Protein AF-A0A7C4U6D1-F1 (afdb_monomer_lite)

pLDDT: mean 78.88, std 19.05, range [30.12, 97.62]

Foldseek 3Di:
DCPCPVVVVVVVVVVVVVVVVVVVVVLVVLLVVQHAPDDVLVVVLVVLCVVVVKDWPDWGWGHNRLAIEIETEIEDEPPDDPVVVVVSVVVSVVVSPVVDPRHPYYHYHYDYPDDPPPPPPPPPVVPPPDDDDDDDDDDDDDDDPDDDDPDDDCPDQWFWWADPPPGDIDTDHPPDAQQVDADPPPRHGTHTD

Sequence (193 aa):
YWVYTDALLAFLIGLYIIKEAFPLGKEAIDSLLDVSAGPEIEEKIKSIAKKDNIEINSLKTQKKGSVITANLEIKLPSNLSVEEATKTSENLRERLMKEIENLYYISIQIKSHEVETGFYKPVSGFISRGLGLGKGFGWQRKGRFKDELPKAEGRGPDGECICPQCGYTIPHQKGVPCSTLRCPKCNINLERK

Secondary structure (DSSP, 8-state):
---HHHHHHHHHHHHHHHHHHHHHHHHHHHHHTT----HHHHHHHHHHHHHTTPEEEEEEEEEETTEEEEEEEEE--TTS-HHHHHHHHHHHHHHHHHHSTTEEEEEEEEE-S----------TTSSSSS--------------------------S--EEE-TTT--EEEPPTTS-GGGSBPTTT-PBPEE-

Structure (mmCIF, N/CA/C/O backbone):
data_AF-A0A7C4U6D1-F1
#
_entry.id   AF-A0A7C4U6D1-F1
#
loop_
_atom_site.group_PDB
_atom_site.id
_atom_site.type_symbol
_atom_site.label_atom_id
_atom_site.label_alt_id
_atom_site.label_comp_id
_atom_site.label_asym_id
_atom_site.label_entity_id
_atom_site.label_seq_id
_atom_site.pdbx_PDB_ins_code
_atom_site.Cartn_x
_atom_site.Cartn_y
_atom_site.Cartn_z
_atom_site.occupancy
_atom_site.B_iso_or_equiv
_atom_site.auth_seq_id
_atom_site.auth_comp_id
_atom_site.auth_asym_id
_atom_site.auth_atom_id
_atom_site.pdbx_PDB_model_num
ATOM 1 N N . TYR A 1 1 ? 32.176 6.057 -57.089 1.00 59.66 1 TYR A N 1
ATOM 2 C CA . TYR A 1 1 ? 32.327 6.497 -55.690 1.00 59.66 1 TYR A CA 1
ATOM 3 C C . TYR A 1 1 ? 30.943 6.681 -55.093 1.00 59.66 1 TYR A C 1
ATOM 5 O O . TYR A 1 1 ? 30.226 7.575 -55.520 1.00 59.66 1 TYR A O 1
ATOM 13 N N . TRP A 1 2 ? 30.531 5.805 -54.177 1.00 75.44 2 TRP A N 1
ATOM 14 C CA . TRP A 1 2 ? 29.248 5.924 -53.478 1.00 75.44 2 TRP A CA 1
ATOM 15 C C . TRP A 1 2 ? 29.403 6.911 -52.314 1.00 75.44 2 TRP A C 1
ATOM 17 O O . TRP A 1 2 ? 29.624 6.521 -51.177 1.00 75.44 2 TRP A O 1
ATOM 27 N N . VAL A 1 3 ? 29.371 8.211 -52.608 1.00 79.69 3 VAL A N 1
ATOM 28 C CA . VAL A 1 3 ? 29.593 9.261 -51.592 1.00 79.69 3 VAL A CA 1
ATOM 29 C C . VAL A 1 3 ? 28.400 9.380 -50.629 1.00 79.69 3 VAL A C 1
ATOM 31 O O . VAL A 1 3 ? 28.564 9.748 -49.474 1.00 79.69 3 VAL A O 1
ATOM 34 N N . TYR A 1 4 ? 27.196 9.013 -51.077 1.00 87.50 4 TYR A N 1
ATOM 35 C CA . TYR A 1 4 ? 25.958 9.180 -50.305 1.00 87.50 4 TYR A CA 1
ATOM 36 C C . TYR A 1 4 ? 25.588 7.987 -49.412 1.00 87.50 4 TYR A C 1
ATOM 38 O O . TYR A 1 4 ? 24.711 8.119 -48.560 1.00 87.50 4 TYR A O 1
ATOM 46 N N . THR A 1 5 ? 26.228 6.824 -49.576 1.00 91.81 5 THR A N 1
ATOM 47 C CA . THR A 1 5 ? 25.910 5.630 -48.770 1.00 91.81 5 THR A CA 1
ATOM 48 C C . THR A 1 5 ? 26.273 5.798 -47.311 1.00 91.81 5 THR A C 1
ATOM 50 O O . THR A 1 5 ? 25.527 5.335 -46.460 1.00 91.81 5 THR A O 1
ATOM 53 N N . ASP A 1 6 ? 27.377 6.483 -47.025 1.00 90.88 6 ASP A N 1
ATOM 54 C CA . ASP A 1 6 ? 27.822 6.724 -45.654 1.00 90.88 6 ASP A CA 1
ATOM 55 C C . ASP A 1 6 ? 26.829 7.623 -44.899 1.00 90.88 6 ASP A C 1
ATOM 57 O O . ASP A 1 6 ? 26.379 7.290 -43.805 1.00 90.88 6 ASP A O 1
ATOM 61 N N . ALA A 1 7 ? 26.358 8.695 -45.546 1.00 93.06 7 ALA A N 1
ATOM 62 C CA . ALA A 1 7 ? 25.338 9.582 -44.989 1.00 93.06 7 ALA A CA 1
ATOM 63 C C . ALA A 1 7 ? 23.995 8.866 -44.748 1.00 93.06 7 ALA A C 1
ATOM 65 O O . ALA A 1 7 ? 23.364 9.056 -43.707 1.00 93.06 7 ALA A O 1
ATOM 66 N N . LEU A 1 8 ? 23.561 8.020 -45.689 1.00 95.19 8 LEU A N 1
ATOM 67 C CA . LEU A 1 8 ? 22.328 7.242 -45.547 1.00 95.19 8 LEU A CA 1
ATOM 68 C C . LEU A 1 8 ? 22.441 6.205 -44.421 1.00 95.19 8 LEU A C 1
ATOM 70 O O . LEU A 1 8 ? 21.509 6.042 -43.634 1.00 95.19 8 LEU A O 1
ATOM 74 N N . LEU A 1 9 ? 23.591 5.541 -44.310 1.00 94.81 9 LEU A N 1
ATOM 75 C CA . LEU A 1 9 ? 23.860 4.567 -43.258 1.00 94.81 9 LEU A CA 1
ATOM 76 C C . LEU A 1 9 ? 23.908 5.240 -41.878 1.00 94.81 9 LEU A C 1
ATOM 78 O O . LEU A 1 9 ? 23.264 4.759 -40.948 1.00 94.81 9 LEU A O 1
ATOM 82 N N . ALA A 1 10 ? 24.574 6.391 -41.759 1.00 94.94 10 ALA A N 1
ATOM 83 C CA . ALA A 1 10 ? 24.601 7.189 -40.534 1.00 94.94 10 ALA A CA 1
ATOM 84 C C . ALA A 1 10 ? 23.195 7.636 -40.103 1.00 94.94 10 ALA A C 1
ATOM 86 O O . ALA A 1 10 ? 22.856 7.559 -38.922 1.00 94.94 10 ALA A O 1
ATOM 87 N N . PHE A 1 11 ? 22.346 8.042 -41.051 1.00 96.69 11 PHE A N 1
ATOM 88 C CA . PHE A 1 11 ? 20.960 8.413 -40.766 1.00 96.69 11 PHE A CA 1
ATOM 89 C C . PHE A 1 11 ? 20.130 7.226 -40.253 1.00 96.69 11 PHE A C 1
ATOM 91 O O . PHE A 1 11 ? 19.417 7.355 -39.257 1.00 96.69 11 PHE A O 1
ATOM 98 N N . LEU A 1 12 ? 20.256 6.053 -40.885 1.00 97.00 12 LEU A N 1
ATOM 99 C CA . LEU A 1 12 ? 19.565 4.836 -40.447 1.00 97.00 12 LEU A CA 1
ATOM 100 C C . LEU A 1 12 ? 20.030 4.374 -39.062 1.00 97.00 12 LEU A C 1
ATOM 102 O O . LEU A 1 12 ? 19.197 4.021 -38.227 1.00 97.00 12 LEU A O 1
ATOM 106 N N . ILE A 1 13 ? 21.337 4.423 -38.793 1.00 97.06 13 ILE A N 1
ATOM 107 C CA . ILE A 1 13 ? 21.896 4.116 -37.471 1.00 97.06 13 ILE A CA 1
ATOM 108 C C . ILE A 1 13 ? 21.385 5.119 -36.434 1.00 97.06 13 ILE A C 1
ATOM 110 O O . ILE A 1 13 ? 20.975 4.713 -35.350 1.00 97.06 13 ILE A O 1
ATOM 114 N N . GLY A 1 14 ? 21.340 6.412 -36.765 1.00 97.38 14 GLY A N 1
ATOM 115 C CA . GLY A 1 14 ? 20.785 7.442 -35.889 1.00 97.38 14 GLY A CA 1
ATOM 116 C C . GLY A 1 14 ? 19.326 7.167 -35.518 1.00 97.38 14 GLY A C 1
ATOM 117 O O . GLY A 1 14 ? 18.980 7.180 -34.338 1.00 97.38 14 GLY A O 1
ATOM 118 N N . LEU A 1 15 ? 18.482 6.835 -36.501 1.00 97.62 15 LEU A N 1
ATOM 119 C CA . LEU A 1 15 ? 17.088 6.448 -36.253 1.00 97.62 15 LEU A CA 1
ATOM 120 C C . LEU A 1 15 ? 16.975 5.180 -35.401 1.00 97.62 15 LEU A C 1
ATOM 122 O O . LEU A 1 15 ? 16.110 5.109 -34.529 1.00 97.62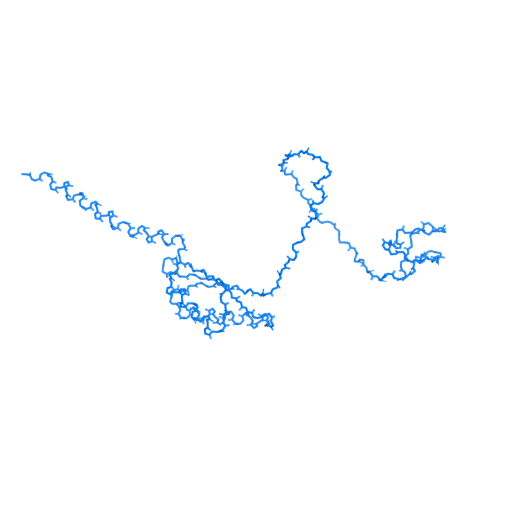 15 LEU A O 1
ATOM 126 N N . TYR A 1 16 ? 17.848 4.198 -35.623 1.00 97.06 16 TYR A N 1
ATOM 127 C CA . TYR A 1 16 ? 17.883 2.974 -34.828 1.00 97.06 16 TYR A CA 1
ATOM 128 C C . TYR A 1 16 ? 18.260 3.255 -33.367 1.00 97.06 16 TYR A C 1
ATOM 130 O O . TYR A 1 16 ? 17.565 2.807 -32.460 1.00 97.06 16 TYR A O 1
ATOM 138 N N . ILE A 1 17 ? 19.294 4.067 -33.126 1.00 97.25 17 ILE A N 1
ATOM 139 C CA . ILE A 1 17 ? 19.710 4.461 -31.773 1.00 97.25 17 ILE A CA 1
ATOM 140 C C . ILE A 1 17 ? 18.595 5.235 -31.068 1.00 97.25 17 ILE A C 1
ATOM 142 O O . ILE A 1 17 ? 18.305 4.953 -29.911 1.00 97.25 17 ILE A O 1
ATOM 146 N N . ILE A 1 18 ? 17.933 6.177 -31.749 1.00 96.75 18 ILE A N 1
ATOM 147 C CA . ILE A 1 18 ? 16.802 6.924 -31.171 1.00 96.75 18 ILE A CA 1
ATOM 148 C C . ILE A 1 18 ? 15.658 5.973 -30.807 1.00 96.75 18 ILE A C 1
ATOM 150 O O . ILE A 1 18 ? 15.061 6.102 -29.736 1.00 96.75 18 ILE A O 1
ATOM 154 N N . LYS A 1 19 ? 15.367 4.999 -31.677 1.00 96.50 19 LYS A N 1
ATOM 155 C CA . LYS A 1 19 ? 14.333 3.994 -31.434 1.00 96.50 19 LYS A CA 1
ATOM 156 C C . LYS A 1 19 ? 14.644 3.140 -30.204 1.00 96.50 19 LYS A C 1
ATOM 158 O O . LYS A 1 19 ? 13.727 2.902 -29.431 1.00 96.50 19 LYS A O 1
ATOM 163 N N . GLU A 1 20 ? 15.893 2.719 -30.012 1.00 96.25 20 GLU A N 1
ATOM 164 C CA . GLU A 1 20 ? 16.324 1.939 -28.839 1.00 96.25 20 GLU A CA 1
ATOM 165 C C . GLU A 1 20 ? 16.444 2.792 -27.566 1.00 96.25 20 GLU A C 1
ATOM 167 O O . GLU A 1 20 ? 16.161 2.331 -26.461 1.00 96.25 20 GLU A O 1
ATOM 172 N N . ALA A 1 21 ? 16.794 4.071 -27.699 1.00 96.50 21 ALA A N 1
ATOM 173 C CA . ALA A 1 21 ? 16.866 4.995 -26.571 1.00 96.50 21 ALA A CA 1
ATOM 174 C C . ALA A 1 21 ? 15.484 5.286 -25.962 1.00 96.50 21 ALA A C 1
ATOM 176 O O . ALA A 1 21 ? 15.376 5.509 -24.758 1.00 96.50 21 ALA A O 1
ATOM 177 N N . PHE A 1 22 ? 14.421 5.275 -26.770 1.00 95.25 22 PHE A N 1
ATOM 178 C CA . PHE A 1 22 ? 13.064 5.576 -26.311 1.00 95.25 22 PHE A CA 1
ATOM 179 C C . PHE A 1 22 ? 12.509 4.594 -25.250 1.00 95.25 22 PHE A C 1
ATOM 181 O O . PHE A 1 22 ? 12.058 5.069 -24.206 1.00 95.25 22 PHE A O 1
ATOM 188 N N . PRO A 1 23 ? 12.534 3.255 -25.435 1.00 92.31 23 PRO A N 1
ATOM 189 C CA . PRO A 1 23 ? 12.078 2.304 -24.420 1.00 92.31 23 PRO A CA 1
ATOM 190 C C . PRO A 1 23 ? 12.947 2.335 -23.159 1.00 92.31 23 PRO A C 1
ATOM 192 O O . PRO A 1 23 ? 12.395 2.341 -22.0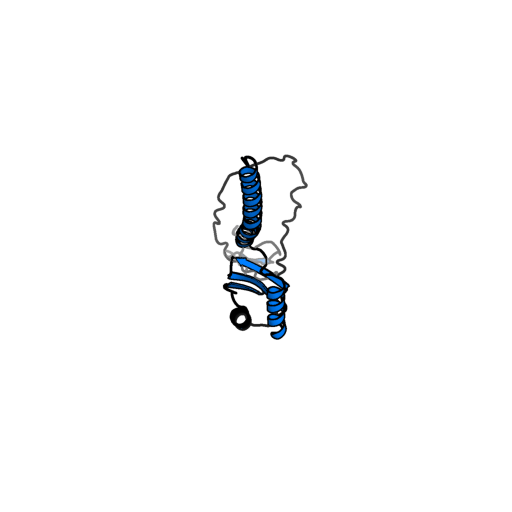61 1.00 92.31 23 PRO A O 1
ATOM 195 N N . LEU A 1 24 ? 14.273 2.448 -23.302 1.00 90.06 24 LEU A N 1
ATOM 196 C CA . LEU A 1 24 ? 15.190 2.583 -22.165 1.00 90.06 24 LEU A CA 1
ATOM 197 C C . LEU A 1 24 ? 14.895 3.850 -21.349 1.00 90.06 24 LEU A C 1
ATOM 199 O O . LEU A 1 24 ? 14.830 3.814 -20.121 1.00 90.06 24 LEU A O 1
ATOM 203 N N . GLY A 1 25 ? 14.667 4.973 -22.035 1.00 90.75 25 GLY A N 1
ATOM 204 C CA . GLY A 1 25 ? 14.293 6.232 -21.400 1.00 90.75 25 GLY A CA 1
ATOM 205 C C . GLY A 1 25 ? 12.954 6.133 -20.673 1.00 90.75 25 GLY A C 1
ATOM 206 O O . GLY A 1 25 ? 12.836 6.597 -19.540 1.00 90.75 25 GLY A O 1
ATOM 207 N N . LYS A 1 26 ? 11.961 5.480 -21.288 1.00 86.19 26 LYS A N 1
ATOM 208 C CA . LYS A 1 26 ? 10.661 5.243 -20.656 1.00 86.19 26 LYS A CA 1
ATOM 209 C C . LYS A 1 26 ? 10.801 4.407 -19.382 1.00 86.19 26 LYS A C 1
ATOM 211 O O . LYS A 1 26 ? 10.250 4.792 -18.362 1.00 86.19 26 LYS A O 1
ATOM 216 N N . GLU A 1 27 ? 11.568 3.322 -19.408 1.00 83.50 27 GLU A N 1
ATOM 217 C CA . GLU A 1 27 ? 11.763 2.451 -18.241 1.00 83.50 27 GLU A CA 1
ATOM 218 C C . GLU A 1 27 ? 12.464 3.170 -17.072 1.00 83.50 27 GLU A C 1
ATOM 220 O O . GLU A 1 27 ? 12.089 3.003 -15.905 1.00 83.50 27 GLU A O 1
ATOM 225 N N . ALA A 1 28 ? 13.440 4.030 -17.382 1.00 84.75 28 ALA A N 1
ATOM 226 C CA . ALA A 1 28 ? 14.105 4.870 -16.391 1.00 84.75 28 ALA A CA 1
ATOM 227 C C . ALA A 1 28 ? 13.145 5.899 -15.768 1.00 84.75 28 ALA A C 1
ATOM 229 O O . ALA A 1 28 ? 13.141 6.082 -14.551 1.00 84.75 28 ALA A O 1
ATOM 230 N N . ILE A 1 29 ? 12.307 6.546 -16.584 1.00 85.44 29 ILE A N 1
ATOM 231 C CA . ILE A 1 29 ? 11.291 7.499 -16.117 1.00 85.44 29 ILE A CA 1
ATOM 232 C C . ILE A 1 29 ? 10.229 6.787 -15.274 1.00 85.44 29 ILE A C 1
ATOM 234 O O . ILE A 1 29 ? 9.903 7.257 -14.187 1.00 85.44 29 ILE A O 1
ATOM 238 N N . ASP A 1 30 ? 9.734 5.639 -15.733 1.00 79.81 30 ASP A N 1
ATOM 239 C CA . ASP A 1 30 ? 8.728 4.838 -15.033 1.00 79.81 30 ASP A CA 1
ATOM 240 C C . ASP A 1 30 ? 9.231 4.427 -13.638 1.00 79.81 30 ASP A C 1
ATOM 242 O O . ASP A 1 30 ? 8.499 4.527 -12.654 1.00 79.81 30 ASP A O 1
ATOM 246 N N . SER A 1 31 ? 10.511 4.061 -13.521 1.00 75.25 31 SER A N 1
ATOM 247 C CA . SER A 1 31 ? 11.136 3.727 -12.233 1.00 75.25 31 SER A CA 1
ATOM 248 C C . SER A 1 31 ? 11.276 4.922 -11.281 1.00 75.25 31 SER A C 1
ATOM 250 O O . SER A 1 31 ? 11.321 4.726 -10.067 1.00 75.25 31 SER A O 1
ATOM 252 N N . LEU A 1 32 ? 11.371 6.145 -11.812 1.00 81.44 32 LEU A N 1
ATOM 253 C CA . LEU A 1 32 ? 11.484 7.379 -11.027 1.00 81.44 32 LEU A CA 1
ATOM 254 C C . LEU A 1 32 ? 10.121 7.969 -10.644 1.00 81.44 32 LEU A C 1
ATOM 256 O O . LEU A 1 32 ? 10.014 8.621 -9.609 1.00 81.44 32 LEU A O 1
ATOM 260 N N . LEU A 1 33 ? 9.095 7.776 -11.475 1.00 80.56 33 LEU A N 1
ATOM 261 C CA . LEU A 1 33 ? 7.773 8.389 -11.309 1.00 80.56 33 LEU A CA 1
ATOM 262 C C . LEU A 1 33 ? 6.821 7.601 -10.398 1.00 80.56 33 LEU A C 1
ATOM 264 O O . LEU A 1 33 ? 5.637 7.932 -10.346 1.00 80.56 33 LEU A O 1
ATOM 268 N N . ASP A 1 34 ? 7.311 6.597 -9.666 1.00 80.06 34 ASP A N 1
ATOM 269 C CA . ASP A 1 34 ? 6.498 5.769 -8.766 1.00 80.06 34 ASP A CA 1
ATOM 270 C C . ASP A 1 34 ? 5.225 5.232 -9.454 1.00 80.06 34 ASP A C 1
ATOM 272 O O . ASP A 1 34 ? 4.123 5.283 -8.897 1.00 80.06 34 ASP A O 1
ATOM 276 N N . VAL A 1 35 ? 5.359 4.745 -10.693 1.00 83.69 35 VAL A N 1
ATOM 277 C CA . VAL A 1 35 ? 4.222 4.245 -11.483 1.00 83.69 35 VAL A CA 1
ATOM 278 C C . VAL A 1 35 ? 3.544 3.057 -10.7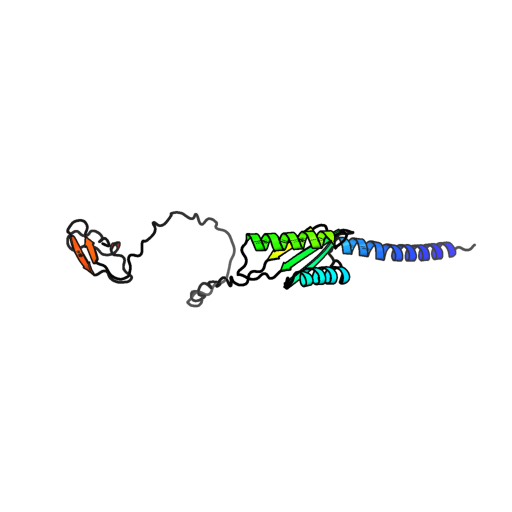92 1.00 83.69 35 VAL A C 1
ATOM 280 O O . VAL A 1 35 ? 4.189 2.306 -10.062 1.00 83.69 35 VAL A O 1
ATOM 283 N N . SER A 1 36 ? 2.239 2.862 -11.016 1.00 87.00 36 SER A N 1
ATOM 284 C CA . SER A 1 36 ? 1.515 1.706 -10.456 1.00 87.00 36 SER A CA 1
ATOM 285 C C . SER A 1 36 ? 2.174 0.388 -10.881 1.00 87.00 36 SER A C 1
ATOM 287 O O . SER A 1 36 ? 2.703 0.259 -11.987 1.00 87.00 36 SER A O 1
ATOM 289 N N . ALA A 1 37 ? 2.118 -0.609 -9.996 1.00 84.75 37 ALA A N 1
ATOM 290 C CA . ALA A 1 37 ? 2.662 -1.940 -10.242 1.00 84.75 37 ALA A CA 1
ATOM 291 C C . ALA A 1 37 ? 1.904 -2.716 -11.336 1.00 84.75 37 ALA A C 1
ATOM 293 O O . ALA A 1 37 ? 2.381 -3.755 -11.786 1.00 84.75 37 ALA A O 1
ATOM 294 N N . GLY A 1 38 ? 0.763 -2.195 -11.796 1.00 88.12 38 GLY A N 1
ATOM 295 C CA . GLY A 1 38 ? -0.050 -2.771 -12.861 1.00 88.12 38 GLY A CA 1
ATOM 296 C C . GLY A 1 38 ? -1.300 -3.490 -12.341 1.00 88.12 38 GLY A C 1
ATOM 297 O O . GLY A 1 38 ? -1.373 -3.863 -11.165 1.00 88.12 38 GLY A O 1
ATOM 298 N N . PRO A 1 39 ? -2.300 -3.702 -13.216 1.00 88.19 39 PRO A N 1
ATOM 299 C CA . PRO A 1 39 ? -3.606 -4.228 -12.821 1.00 88.19 39 PRO A CA 1
ATOM 300 C C . PRO A 1 39 ? -3.532 -5.664 -12.289 1.00 88.19 39 PRO A C 1
ATOM 302 O O . PRO A 1 39 ? -4.241 -5.993 -11.345 1.00 88.19 39 PRO A O 1
ATOM 305 N N . GLU A 1 40 ? -2.639 -6.498 -12.825 1.00 90.00 40 GLU A N 1
ATOM 306 C CA . GLU A 1 40 ? -2.491 -7.902 -12.416 1.00 90.00 40 GLU A CA 1
ATOM 307 C C . GLU A 1 40 ? -2.126 -8.039 -10.930 1.00 90.00 40 GLU A C 1
ATOM 309 O O . GLU A 1 40 ? -2.729 -8.824 -10.195 1.00 90.00 40 GLU A O 1
ATOM 314 N N . ILE A 1 41 ? -1.167 -7.236 -10.459 1.00 90.94 41 ILE A N 1
ATOM 315 C CA . ILE A 1 41 ? -0.722 -7.248 -9.060 1.00 90.94 41 ILE A CA 1
ATOM 316 C C . ILE A 1 41 ? -1.801 -6.656 -8.154 1.00 90.94 41 ILE A C 1
ATOM 318 O O . ILE A 1 41 ? -2.084 -7.207 -7.089 1.00 90.94 41 ILE A O 1
ATOM 322 N N . GLU A 1 42 ? -2.444 -5.566 -8.575 1.00 92.06 42 GLU A N 1
ATOM 323 C CA . GLU A 1 42 ? -3.522 -4.948 -7.804 1.00 92.06 42 GLU A CA 1
ATOM 324 C C . GLU A 1 42 ? -4.732 -5.878 -7.640 1.00 92.06 42 GLU A C 1
ATOM 326 O O . GLU A 1 42 ? -5.303 -5.967 -6.549 1.00 92.06 42 GLU A O 1
ATOM 331 N N . GLU A 1 43 ? -5.113 -6.608 -8.688 1.00 92.75 43 GLU A N 1
ATOM 332 C CA . GLU A 1 43 ? -6.165 -7.622 -8.615 1.00 92.75 43 GLU A CA 1
ATOM 333 C C . GLU A 1 43 ? -5.762 -8.805 -7.737 1.00 92.75 43 GLU A C 1
ATOM 335 O O . GLU A 1 43 ? -6.572 -9.267 -6.928 1.00 92.75 43 GLU A O 1
ATOM 340 N N . LYS A 1 44 ? -4.500 -9.244 -7.809 1.00 93.56 44 LYS A N 1
ATOM 341 C CA . LYS A 1 44 ? -3.979 -10.298 -6.933 1.00 93.56 44 LYS A CA 1
ATOM 342 C C . LYS A 1 44 ? -4.074 -9.890 -5.461 1.00 93.56 44 LYS A C 1
ATOM 344 O O . LYS A 1 44 ? -4.639 -10.645 -4.670 1.00 93.56 44 LYS A O 1
ATOM 349 N N . ILE A 1 45 ? -3.648 -8.675 -5.105 1.00 93.19 45 ILE A N 1
ATOM 350 C CA . ILE A 1 45 ? -3.779 -8.123 -3.742 1.00 93.19 45 ILE A CA 1
ATOM 351 C C . ILE A 1 45 ? -5.247 -8.113 -3.295 1.00 93.19 45 ILE A C 1
ATOM 353 O O . ILE A 1 45 ? -5.570 -8.596 -2.207 1.00 93.19 45 ILE A O 1
ATOM 357 N N . LYS A 1 46 ? -6.155 -7.616 -4.147 1.00 93.19 46 LYS A N 1
ATOM 358 C CA . LYS A 1 46 ? -7.599 -7.595 -3.856 1.00 93.19 46 LYS A CA 1
ATOM 359 C C . LYS A 1 46 ? -8.161 -9.001 -3.645 1.00 93.19 46 LYS A C 1
ATOM 361 O O . LYS A 1 46 ? -9.004 -9.193 -2.772 1.00 93.19 46 LYS A O 1
ATOM 366 N N . SER A 1 47 ? -7.708 -9.983 -4.421 1.00 92.88 47 SER A N 1
ATOM 367 C CA . SER A 1 47 ? -8.155 -11.373 -4.297 1.00 92.88 47 SER A CA 1
ATOM 368 C C . SER A 1 47 ? -7.718 -12.011 -2.974 1.00 92.88 47 SER A C 1
ATOM 370 O O . SER A 1 47 ? -8.503 -12.732 -2.361 1.00 92.88 47 SER A O 1
ATOM 372 N N . ILE A 1 48 ? -6.506 -11.704 -2.502 1.00 92.44 48 ILE A N 1
ATOM 373 C CA . ILE A 1 48 ? -5.968 -12.211 -1.234 1.00 92.44 48 ILE A CA 1
ATOM 374 C C . ILE A 1 48 ? -6.735 -11.603 -0.060 1.00 92.44 48 ILE A C 1
ATOM 376 O O . ILE A 1 48 ? -7.210 -12.339 0.798 1.00 92.44 48 ILE A O 1
ATOM 380 N N . ALA A 1 49 ? -6.954 -10.285 -0.068 1.00 91.50 49 ALA A N 1
ATOM 381 C CA . ALA A 1 49 ? -7.715 -9.620 0.989 1.00 91.50 49 ALA A CA 1
ATOM 382 C C . ALA A 1 49 ? -9.176 -10.096 1.066 1.00 91.50 49 ALA A C 1
ATOM 384 O O . ALA A 1 49 ? -9.704 -10.301 2.158 1.00 91.50 49 ALA A O 1
ATOM 385 N N . LYS A 1 50 ? -9.818 -10.354 -0.085 1.00 91.56 50 LYS A N 1
ATOM 386 C CA . LYS A 1 50 ? -11.179 -10.913 -0.126 1.00 91.56 50 LYS A CA 1
ATOM 387 C C . LYS A 1 50 ? -11.276 -12.299 0.511 1.00 91.56 50 LYS A C 1
ATOM 389 O O . LYS A 1 50 ? -12.280 -12.576 1.157 1.00 91.56 50 LYS A O 1
ATOM 394 N N . LYS A 1 51 ? -10.258 -13.157 0.357 1.00 90.44 51 LYS A N 1
ATOM 395 C CA . LYS A 1 51 ? -10.229 -14.481 1.011 1.00 90.44 51 LYS A CA 1
ATOM 396 C C . LYS A 1 51 ? -10.237 -14.372 2.538 1.00 90.44 51 LYS A C 1
ATOM 398 O O . LYS A 1 51 ? -10.761 -15.263 3.197 1.00 90.44 51 LYS A O 1
ATOM 403 N N . ASP A 1 52 ? -9.726 -13.265 3.070 1.00 86.19 52 ASP A N 1
ATOM 404 C CA . ASP A 1 52 ? -9.617 -13.021 4.512 1.00 86.19 52 ASP A CA 1
ATOM 405 C C . ASP A 1 52 ? -10.815 -12.253 5.071 1.00 86.19 52 ASP A C 1
ATOM 407 O O . ASP A 1 52 ? -10.821 -11.880 6.240 1.00 86.19 52 ASP A O 1
ATOM 411 N N . ASN A 1 53 ? -11.846 -12.034 4.245 1.00 86.06 53 ASN A N 1
ATOM 412 C CA . ASN A 1 53 ? -13.006 -11.200 4.558 1.00 86.06 53 ASN A CA 1
ATOM 413 C C . ASN A 1 53 ? -12.623 -9.759 4.948 1.00 86.06 53 ASN A C 1
ATOM 415 O O . ASN A 1 53 ? -13.325 -9.116 5.726 1.00 86.06 53 ASN A O 1
ATOM 419 N N . ILE A 1 54 ? -11.517 -9.242 4.401 1.00 88.81 54 ILE A N 1
ATOM 420 C CA . ILE A 1 54 ? -11.047 -7.877 4.648 1.00 88.81 54 ILE A CA 1
ATOM 421 C C . ILE A 1 54 ? -11.461 -6.987 3.476 1.00 88.81 54 ILE A C 1
ATOM 423 O O . ILE A 1 54 ? -11.093 -7.223 2.322 1.00 88.81 54 ILE A O 1
ATOM 427 N N . GLU A 1 55 ? -12.214 -5.931 3.774 1.00 88.81 55 GLU A N 1
ATOM 428 C CA . GLU A 1 55 ? -12.611 -4.931 2.787 1.00 88.81 55 GLU A CA 1
ATOM 429 C C . GLU A 1 55 ? -11.503 -3.875 2.633 1.00 88.81 55 GLU A C 1
ATOM 431 O O . GLU A 1 55 ? -11.093 -3.231 3.604 1.00 88.81 55 GLU A O 1
ATOM 436 N N . ILE A 1 56 ? -11.002 -3.698 1.406 1.00 90.62 56 ILE A N 1
ATOM 437 C CA . ILE A 1 56 ? -10.016 -2.662 1.069 1.00 90.62 56 ILE A CA 1
ATOM 438 C C . ILE A 1 56 ? -10.759 -1.404 0.614 1.00 90.62 56 ILE A C 1
ATOM 440 O O . ILE A 1 56 ? -11.470 -1.435 -0.389 1.00 90.62 56 ILE A O 1
ATOM 444 N N . ASN A 1 57 ? -10.529 -0.285 1.298 1.00 90.12 57 ASN A N 1
ATOM 445 C CA . ASN A 1 57 ? -11.070 1.021 0.920 1.00 90.12 57 ASN A CA 1
ATOM 446 C C . ASN A 1 57 ? -10.204 1.727 -0.138 1.00 90.12 57 ASN A C 1
ATOM 448 O O . ASN A 1 57 ? -10.713 2.346 -1.068 1.00 90.12 57 ASN A O 1
ATOM 452 N N . SER A 1 58 ? -8.880 1.638 -0.001 1.00 91.25 58 SER A N 1
ATOM 453 C CA . SER A 1 58 ? -7.920 2.235 -0.932 1.00 91.25 58 SER A CA 1
ATOM 454 C C . SER A 1 58 ? -6.714 1.320 -1.088 1.00 91.25 58 SER A C 1
ATOM 456 O O . SER A 1 58 ? -6.153 0.856 -0.098 1.00 91.25 58 SER A O 1
ATOM 458 N N . LEU A 1 59 ? -6.288 1.105 -2.331 1.00 94.06 59 LEU A N 1
ATOM 459 C CA . LEU A 1 59 ? -5.051 0.415 -2.682 1.00 94.06 59 LEU A CA 1
ATOM 460 C C . LEU A 1 59 ? -4.249 1.330 -3.599 1.00 94.06 59 LEU A C 1
ATOM 462 O O . LEU A 1 59 ? -4.753 1.767 -4.631 1.00 94.06 59 LEU A O 1
ATOM 466 N N . LYS A 1 60 ? -3.006 1.612 -3.219 1.00 92.94 60 LYS A N 1
ATOM 467 C CA . LYS A 1 60 ? -2.044 2.323 -4.060 1.00 92.94 60 LYS A CA 1
ATOM 468 C C . LYS A 1 60 ? -0.775 1.499 -4.134 1.00 92.94 60 LYS A C 1
ATOM 470 O O . LYS A 1 60 ? -0.188 1.195 -3.098 1.00 92.94 60 LYS A O 1
ATOM 475 N N . THR A 1 61 ? -0.360 1.150 -5.340 1.00 92.94 61 THR A N 1
ATOM 476 C CA . THR A 1 61 ? 0.895 0.441 -5.582 1.00 92.94 61 THR A CA 1
ATOM 477 C C . THR A 1 61 ? 1.891 1.372 -6.255 1.00 92.94 61 THR A C 1
ATOM 479 O O . THR A 1 61 ? 1.496 2.303 -6.955 1.00 92.94 61 THR A O 1
ATOM 482 N N . GLN A 1 62 ? 3.177 1.142 -6.014 1.00 90.94 62 GLN A N 1
ATOM 483 C CA . GLN A 1 62 ? 4.261 1.839 -6.694 1.00 90.94 62 GLN A CA 1
ATOM 484 C C . GLN A 1 62 ? 5.324 0.823 -7.094 1.00 90.94 62 GLN A C 1
ATOM 486 O O . GLN A 1 62 ? 5.685 -0.057 -6.310 1.00 90.94 62 GLN A O 1
ATOM 491 N N . LYS A 1 63 ? 5.834 0.956 -8.312 1.00 87.62 63 LYS A N 1
ATOM 492 C CA . LYS A 1 63 ? 6.923 0.158 -8.857 1.00 87.62 63 LYS A CA 1
ATOM 493 C C . LYS A 1 63 ? 8.183 1.012 -8.922 1.00 87.62 63 LYS A C 1
ATOM 495 O O . LYS A 1 63 ? 8.196 2.068 -9.543 1.00 87.62 63 LYS A O 1
ATOM 500 N N . LYS A 1 64 ? 9.246 0.525 -8.288 1.00 85.56 64 LYS A N 1
ATOM 501 C CA . LYS A 1 64 ? 10.585 1.120 -8.271 1.00 85.56 64 LYS A CA 1
ATOM 502 C C . LYS A 1 64 ? 11.558 0.105 -8.857 1.00 85.56 64 LYS A C 1
ATOM 504 O O . LYS A 1 64 ? 12.069 -0.762 -8.147 1.00 85.56 64 LYS A O 1
ATOM 509 N N . GLY A 1 65 ? 11.764 0.167 -10.172 1.00 81.06 65 GLY A N 1
ATOM 510 C CA . GLY A 1 65 ? 12.515 -0.855 -10.902 1.00 81.06 65 GLY A CA 1
ATOM 511 C C . GLY A 1 65 ? 11.824 -2.219 -10.816 1.00 81.06 65 GLY A C 1
ATOM 512 O O . GLY A 1 65 ? 10.674 -2.363 -11.228 1.00 81.06 65 GLY A O 1
ATOM 513 N N . SER A 1 66 ? 12.505 -3.225 -10.264 1.00 81.19 66 SER A N 1
ATOM 514 C CA . SER A 1 66 ? 11.930 -4.558 -10.035 1.00 81.19 66 SER A CA 1
ATOM 515 C C . SER A 1 66 ? 11.113 -4.662 -8.748 1.00 81.19 66 SER A C 1
ATOM 517 O O . SER A 1 66 ? 10.367 -5.621 -8.593 1.00 81.19 66 SER A O 1
ATOM 519 N N . VAL A 1 67 ? 11.234 -3.695 -7.837 1.00 88.19 67 VAL A N 1
ATOM 520 C CA . VAL A 1 67 ? 10.630 -3.746 -6.505 1.00 88.19 67 VAL A CA 1
ATOM 521 C C . VAL A 1 67 ? 9.260 -3.077 -6.495 1.00 88.19 67 VAL A C 1
ATOM 523 O O . VAL A 1 67 ? 9.071 -2.007 -7.072 1.00 88.19 67 VAL A O 1
ATOM 526 N N . ILE A 1 68 ? 8.313 -3.681 -5.782 1.00 90.88 68 ILE A N 1
ATOM 527 C CA . ILE A 1 68 ? 6.959 -3.165 -5.598 1.00 90.88 68 ILE A CA 1
ATOM 528 C C . ILE A 1 68 ? 6.759 -2.751 -4.141 1.00 90.88 68 ILE A C 1
ATOM 530 O O . ILE A 1 68 ? 7.149 -3.462 -3.208 1.00 90.88 68 ILE A O 1
ATOM 534 N N . THR A 1 69 ? 6.106 -1.611 -3.945 1.00 92.12 69 THR A N 1
ATOM 535 C CA . THR A 1 69 ? 5.570 -1.183 -2.655 1.00 92.12 69 THR A CA 1
ATOM 536 C C . THR A 1 69 ? 4.059 -0.996 -2.743 1.00 92.12 69 THR A C 1
ATOM 538 O O . THR A 1 69 ? 3.513 -0.670 -3.801 1.00 92.12 69 THR A O 1
ATOM 541 N N . ALA A 1 70 ? 3.361 -1.221 -1.632 1.00 94.31 70 ALA A N 1
ATOM 542 C CA . ALA A 1 70 ? 1.911 -1.079 -1.576 1.00 94.31 70 ALA A CA 1
ATOM 543 C C . ALA A 1 70 ? 1.456 -0.365 -0.300 1.00 94.31 70 ALA A C 1
ATOM 545 O O . ALA A 1 70 ? 1.896 -0.682 0.801 1.00 94.31 70 ALA A O 1
ATOM 546 N N . ASN A 1 71 ? 0.526 0.571 -0.455 1.00 94.44 71 ASN A N 1
ATOM 547 C CA . ASN A 1 71 ? -0.181 1.234 0.633 1.00 94.44 71 ASN A CA 1
ATOM 548 C C . ASN A 1 71 ? -1.656 0.832 0.566 1.00 94.44 71 ASN A C 1
ATOM 550 O O . ASN A 1 71 ? -2.316 1.046 -0.456 1.00 94.44 71 ASN A O 1
ATOM 554 N N . LEU A 1 72 ? -2.160 0.245 1.647 1.00 93.69 72 LEU A N 1
ATOM 555 C CA . LEU A 1 72 ? -3.520 -0.261 1.753 1.00 93.69 72 LEU A CA 1
ATOM 556 C C . LEU A 1 72 ? -4.237 0.417 2.907 1.00 93.69 72 LEU A C 1
ATOM 558 O O . LEU A 1 72 ? -3.703 0.517 4.007 1.00 93.69 72 LEU A O 1
ATOM 562 N N . GLU A 1 73 ? -5.480 0.806 2.670 1.00 93.31 73 GLU A N 1
ATOM 563 C CA . GLU A 1 73 ? -6.431 1.119 3.727 1.00 93.31 73 GLU A CA 1
ATOM 564 C C . GLU A 1 73 ? -7.437 -0.024 3.829 1.00 93.31 73 GLU A C 1
ATOM 566 O O . GLU A 1 73 ? -8.158 -0.298 2.864 1.00 93.31 73 GLU A O 1
ATOM 571 N N . ILE A 1 74 ? -7.499 -0.669 4.990 1.00 92.38 74 ILE A N 1
ATOM 572 C CA . ILE A 1 74 ? -8.436 -1.757 5.272 1.00 92.38 74 ILE A CA 1
ATOM 573 C C . ILE A 1 74 ? -9.486 -1.315 6.282 1.00 92.38 74 ILE A C 1
ATOM 575 O O . ILE A 1 74 ? -9.222 -0.507 7.177 1.00 92.38 74 ILE A O 1
ATOM 579 N N . LYS A 1 75 ? -10.684 -1.869 6.140 1.00 88.94 75 LYS A N 1
ATOM 580 C CA . LYS A 1 75 ? -11.783 -1.675 7.073 1.00 88.94 75 LYS A CA 1
ATOM 581 C C . LYS A 1 75 ? -11.897 -2.900 7.968 1.00 88.94 75 LYS A C 1
ATOM 583 O O . LYS A 1 75 ? -12.058 -4.019 7.487 1.00 88.94 75 LYS A O 1
ATOM 588 N N . LEU A 1 76 ? -11.799 -2.665 9.269 1.00 87.12 76 LEU A N 1
ATOM 589 C CA . LEU A 1 76 ? -11.989 -3.674 10.304 1.00 87.12 76 LEU A CA 1
ATOM 590 C C . LEU A 1 76 ? -13.188 -3.275 11.175 1.00 87.12 76 LEU A C 1
ATOM 592 O O . LEU A 1 76 ? -13.493 -2.082 11.287 1.00 87.12 76 LEU A O 1
ATOM 596 N N . PRO A 1 77 ? -13.900 -4.245 11.766 1.00 83.81 77 PRO A N 1
ATOM 597 C CA . PRO A 1 77 ? -15.031 -3.945 12.628 1.00 83.81 77 PRO A CA 1
ATOM 598 C C . PRO A 1 77 ? -14.555 -3.276 13.930 1.00 83.81 77 PRO A C 1
ATOM 600 O O . PRO A 1 77 ? -13.482 -3.574 14.450 1.00 83.81 77 PRO A O 1
ATOM 603 N N . SER A 1 78 ? -15.351 -2.345 14.457 1.00 78.00 78 SER A N 1
ATOM 604 C CA . SER A 1 78 ? -15.002 -1.518 15.626 1.00 78.00 78 SER A CA 1
ATOM 605 C C . SER A 1 78 ? -15.055 -2.261 16.965 1.00 78.00 78 SER A C 1
ATOM 607 O O . SER A 1 78 ? -14.604 -1.733 17.976 1.00 78.00 78 SER A O 1
ATOM 609 N N . ASN A 1 79 ? -15.596 -3.480 16.985 1.00 81.75 79 ASN A N 1
ATOM 610 C CA . ASN A 1 79 ? -15.674 -4.334 18.171 1.00 81.75 79 ASN A CA 1
ATOM 611 C C . ASN A 1 79 ? -14.404 -5.170 18.413 1.00 81.75 79 ASN A C 1
ATOM 613 O O . ASN A 1 79 ? -14.366 -5.932 19.376 1.00 81.75 79 ASN A O 1
ATOM 617 N N . LEU A 1 80 ? -13.400 -5.063 17.539 1.00 83.88 80 LEU A N 1
ATOM 618 C CA . LEU A 1 80 ? -12.151 -5.811 17.632 1.00 83.88 80 LEU A CA 1
ATOM 619 C C . LEU A 1 80 ? -11.181 -5.128 18.606 1.00 83.88 80 LEU A C 1
ATOM 621 O O . LEU A 1 80 ? -11.079 -3.899 18.633 1.00 83.88 80 LEU A O 1
ATOM 625 N N . SER A 1 81 ? -10.427 -5.908 19.382 1.00 86.94 81 SER A N 1
ATOM 626 C CA . SER A 1 81 ? -9.363 -5.334 20.211 1.00 86.94 81 SER A CA 1
ATOM 627 C C . SER A 1 81 ? -8.211 -4.811 19.345 1.00 86.94 81 SER A C 1
ATOM 629 O O . SER A 1 81 ? -7.965 -5.295 18.237 1.00 86.94 81 SER A O 1
ATOM 631 N N . VAL A 1 82 ? -7.462 -3.828 19.858 1.00 86.31 82 VAL A N 1
ATOM 632 C CA . VAL A 1 82 ? -6.289 -3.276 19.154 1.00 86.31 82 VAL A CA 1
ATOM 633 C C . VAL A 1 82 ? -5.268 -4.377 18.844 1.00 86.31 82 VAL A C 1
ATOM 635 O O . VAL A 1 82 ? -4.682 -4.379 17.767 1.00 86.31 82 VAL A O 1
ATOM 638 N N . GLU A 1 83 ? -5.097 -5.338 19.754 1.00 86.94 83 GLU A N 1
ATOM 639 C CA . GLU A 1 83 ? -4.181 -6.472 19.592 1.00 86.94 83 GLU A CA 1
ATOM 640 C C . GLU A 1 83 ? -4.643 -7.464 18.513 1.00 86.94 83 GLU A C 1
ATOM 642 O O . GLU A 1 83 ? -3.848 -7.932 17.698 1.00 86.94 83 GLU A O 1
ATOM 647 N N . GLU A 1 84 ? -5.937 -7.770 18.442 1.00 87.69 84 GLU A N 1
ATOM 648 C CA . GLU A 1 84 ? -6.468 -8.618 17.371 1.00 87.69 84 GLU A CA 1
ATOM 649 C C . GLU A 1 84 ? -6.397 -7.914 16.010 1.00 87.69 84 GLU A C 1
ATOM 651 O O . GLU A 1 84 ? -6.162 -8.559 14.983 1.00 87.69 84 GLU A O 1
ATOM 656 N N . ALA A 1 85 ? -6.560 -6.589 15.988 1.00 88.62 85 ALA A N 1
ATOM 657 C CA . ALA A 1 85 ? -6.507 -5.796 14.769 1.00 88.62 85 ALA A CA 1
ATOM 658 C C . ALA A 1 85 ? -5.080 -5.753 14.210 1.00 88.62 85 ALA A C 1
ATOM 660 O O . ALA A 1 85 ? -4.886 -5.983 13.013 1.00 88.62 85 ALA A O 1
ATOM 661 N N . THR A 1 86 ? -4.077 -5.556 15.076 1.00 88.44 86 THR A N 1
ATOM 662 C CA . THR A 1 86 ? -2.663 -5.627 14.684 1.00 88.44 86 THR A CA 1
ATOM 663 C C . THR A 1 86 ? -2.285 -7.031 14.228 1.00 88.44 86 THR A C 1
ATOM 665 O O . THR A 1 86 ? -1.665 -7.187 13.176 1.00 88.44 86 THR A O 1
ATOM 668 N N . LYS A 1 87 ? -2.730 -8.073 14.939 1.00 91.44 87 LYS A N 1
ATOM 669 C CA . LYS A 1 87 ? -2.499 -9.467 14.537 1.00 91.44 87 LYS A CA 1
ATOM 670 C C . LYS A 1 87 ? -3.099 -9.779 13.165 1.00 91.44 87 LYS A C 1
ATOM 672 O O . LYS A 1 87 ? -2.462 -10.431 12.342 1.00 91.44 87 LYS A O 1
ATOM 677 N N . THR A 1 88 ? -4.305 -9.284 12.895 1.00 90.69 88 THR A N 1
ATOM 678 C CA . THR A 1 88 ? -4.964 -9.443 11.592 1.00 90.69 88 THR A CA 1
ATOM 679 C C . THR A 1 88 ? -4.184 -8.726 10.490 1.00 90.69 88 THR A C 1
ATOM 681 O O . THR A 1 88 ? -3.952 -9.310 9.430 1.00 90.69 88 THR A O 1
ATOM 684 N N . SER A 1 89 ? -3.713 -7.498 10.738 1.00 90.19 89 SER A N 1
ATOM 685 C CA . SER A 1 89 ? -2.904 -6.765 9.757 1.00 90.19 89 SER A CA 1
ATOM 686 C C . SER A 1 89 ? -1.543 -7.412 9.494 1.00 90.19 89 SER A C 1
ATOM 688 O O . SER A 1 89 ? -1.123 -7.464 8.340 1.00 90.19 89 SER A O 1
ATOM 690 N N . GLU A 1 90 ? -0.876 -7.951 10.518 1.00 92.31 90 GLU A N 1
ATOM 691 C CA . GLU A 1 90 ? 0.419 -8.627 10.356 1.00 92.31 90 GLU A CA 1
ATOM 692 C C . GLU A 1 90 ? 0.275 -9.945 9.588 1.00 92.31 90 GLU A C 1
ATOM 694 O O . GLU A 1 90 ? 1.035 -10.206 8.655 1.00 92.31 90 GLU A O 1
ATOM 699 N N . ASN A 1 91 ? -0.769 -10.728 9.873 1.00 93.00 91 ASN A N 1
ATOM 700 C CA . ASN A 1 91 ? -1.066 -11.938 9.103 1.00 93.00 91 ASN A CA 1
ATOM 701 C C . ASN A 1 91 ? -1.317 -11.626 7.619 1.00 93.00 91 ASN A C 1
ATOM 703 O O . ASN A 1 91 ? -0.802 -12.322 6.739 1.00 93.00 91 ASN A O 1
ATOM 707 N N . LEU A 1 92 ? -2.084 -10.568 7.329 1.00 92.88 92 LEU A N 1
ATOM 708 C CA . LEU A 1 92 ? -2.329 -10.127 5.955 1.00 92.88 92 LEU A CA 1
ATOM 709 C C . LEU A 1 92 ? -1.027 -9.670 5.281 1.00 92.88 92 LEU A C 1
ATOM 711 O O . LEU A 1 92 ? -0.758 -10.041 4.138 1.00 92.88 92 LEU A O 1
ATOM 715 N N . ARG A 1 93 ? -0.197 -8.901 5.996 1.00 93.00 93 ARG A N 1
ATOM 716 C CA . ARG A 1 93 ? 1.121 -8.449 5.534 1.00 93.00 93 ARG A CA 1
ATOM 717 C C . ARG A 1 93 ? 2.007 -9.626 5.142 1.00 93.00 93 ARG A C 1
ATOM 719 O O . ARG A 1 93 ? 2.519 -9.645 4.023 1.00 93.00 93 ARG A O 1
ATOM 726 N N . GLU A 1 94 ? 2.171 -10.607 6.025 1.00 91.94 94 GLU A N 1
ATOM 727 C CA . GLU A 1 94 ? 3.013 -11.774 5.757 1.00 91.94 94 GLU A CA 1
ATOM 728 C C . GLU A 1 94 ? 2.539 -12.563 4.538 1.00 91.94 94 GLU A C 1
ATOM 730 O O . GLU A 1 94 ? 3.351 -12.995 3.718 1.00 91.94 94 GLU A O 1
ATOM 735 N N . ARG A 1 95 ? 1.225 -12.756 4.404 1.00 92.19 95 ARG A N 1
ATOM 736 C CA . ARG A 1 95 ? 0.659 -13.485 3.267 1.00 92.19 95 ARG A CA 1
ATOM 737 C C . ARG A 1 95 ? 0.865 -12.756 1.953 1.00 92.19 95 ARG A C 1
ATOM 739 O O . ARG A 1 95 ? 1.279 -13.381 0.982 1.00 92.19 95 ARG A O 1
ATOM 746 N N . LEU A 1 96 ? 0.640 -11.445 1.929 1.00 93.25 96 LEU A N 1
ATOM 747 C CA . LEU A 1 96 ? 0.877 -10.637 0.735 1.00 93.25 96 LEU A CA 1
ATOM 748 C C . LEU A 1 96 ? 2.355 -10.665 0.325 1.00 93.25 96 LEU A C 1
ATOM 750 O O . LEU A 1 96 ? 2.642 -10.832 -0.856 1.00 93.25 96 LEU A O 1
ATOM 754 N N . MET A 1 97 ? 3.285 -10.585 1.283 1.00 91.38 97 MET A N 1
ATOM 755 C CA . MET A 1 97 ? 4.724 -10.688 1.001 1.00 91.38 97 MET A CA 1
ATOM 756 C C . MET A 1 97 ? 5.152 -12.085 0.522 1.00 91.38 97 MET A C 1
ATOM 758 O O . MET A 1 97 ? 6.102 -12.193 -0.245 1.00 91.38 97 MET A O 1
ATOM 762 N N . LYS A 1 98 ? 4.465 -13.154 0.948 1.00 91.25 98 LYS A N 1
ATOM 763 C CA . LYS A 1 98 ? 4.736 -14.533 0.496 1.00 91.25 98 LYS A CA 1
ATOM 764 C C . LYS A 1 98 ? 4.168 -14.827 -0.895 1.00 91.25 98 LYS A C 1
ATOM 766 O O . LYS A 1 98 ? 4.801 -15.532 -1.670 1.00 91.25 98 LYS A O 1
ATOM 771 N N . GLU A 1 99 ? 2.969 -14.335 -1.204 1.00 89.88 99 GLU A N 1
ATOM 772 C CA . GLU A 1 99 ? 2.268 -14.657 -2.458 1.00 89.88 99 GLU A CA 1
ATOM 773 C C . GLU A 1 99 ? 2.640 -13.728 -3.629 1.00 89.88 99 GLU A C 1
ATOM 775 O O . GLU A 1 99 ? 2.397 -14.072 -4.792 1.00 89.88 99 GLU A O 1
ATOM 780 N N . ILE A 1 100 ? 3.190 -12.543 -3.355 1.00 88.94 100 ILE A N 1
ATOM 781 C CA . ILE A 1 100 ? 3.544 -11.550 -4.375 1.00 88.94 100 ILE A CA 1
ATOM 782 C C . ILE A 1 100 ? 5.061 -11.434 -4.453 1.00 88.94 100 ILE A C 1
ATOM 784 O O . ILE A 1 100 ? 5.706 -10.819 -3.605 1.00 88.94 100 ILE A O 1
ATOM 788 N N . GLU A 1 101 ? 5.620 -12.001 -5.518 1.00 83.81 101 GLU A N 1
ATOM 789 C CA . GLU A 1 101 ? 7.030 -11.835 -5.844 1.00 83.81 101 GLU A CA 1
ATOM 790 C C . GLU A 1 101 ? 7.358 -10.346 -6.021 1.00 83.81 101 GLU A C 1
ATOM 792 O O . GLU A 1 101 ? 6.593 -9.582 -6.613 1.00 83.81 101 GLU A O 1
ATOM 797 N N . ASN A 1 102 ? 8.507 -9.934 -5.491 1.00 87.56 102 ASN A N 1
ATOM 798 C CA . ASN A 1 102 ? 9.013 -8.560 -5.522 1.00 87.56 102 ASN A CA 1
ATOM 799 C C . ASN A 1 102 ? 8.239 -7.515 -4.691 1.00 87.56 102 ASN A C 1
ATOM 801 O O . ASN A 1 102 ? 8.567 -6.328 -4.770 1.00 87.56 102 ASN A O 1
ATOM 805 N N . LEU A 1 103 ? 7.269 -7.909 -3.854 1.00 89.69 103 LEU A N 1
ATOM 806 C CA . LEU A 1 103 ? 6.671 -6.999 -2.871 1.00 89.69 103 LEU A CA 1
ATOM 807 C C . LEU A 1 103 ? 7.630 -6.785 -1.688 1.00 89.69 103 LEU A C 1
ATOM 809 O O . LEU A 1 103 ? 7.723 -7.611 -0.784 1.00 89.69 103 LEU A O 1
ATOM 813 N N . TYR A 1 104 ? 8.341 -5.659 -1.681 1.00 89.81 104 TYR A N 1
ATOM 814 C CA . TYR A 1 104 ? 9.357 -5.367 -0.663 1.00 89.81 104 TYR A CA 1
ATOM 815 C C . TYR A 1 104 ? 8.778 -4.723 0.595 1.00 89.81 104 TYR A C 1
ATOM 817 O O . TYR A 1 104 ? 9.195 -5.030 1.711 1.00 89.81 104 TYR A O 1
ATOM 825 N N . TYR A 1 105 ? 7.817 -3.814 0.425 1.00 90.25 105 TYR A N 1
ATOM 826 C CA . TYR A 1 105 ? 7.231 -3.075 1.536 1.00 90.25 105 TYR A CA 1
ATOM 827 C C . TYR A 1 105 ? 5.729 -2.900 1.365 1.00 90.25 105 TYR A C 1
ATOM 829 O O . TYR A 1 105 ? 5.240 -2.538 0.295 1.00 90.25 105 TYR A O 1
ATOM 837 N N . ILE A 1 106 ? 5.011 -3.100 2.466 1.00 93.19 106 ILE A N 1
ATOM 838 C CA . ILE A 1 106 ? 3.575 -2.891 2.549 1.00 93.19 106 ILE A CA 1
ATOM 839 C C . ILE A 1 106 ? 3.235 -2.052 3.784 1.00 93.19 106 ILE A C 1
ATOM 841 O O . ILE A 1 106 ? 3.721 -2.325 4.884 1.00 93.19 106 ILE A O 1
ATOM 845 N N . SER A 1 107 ? 2.417 -1.020 3.600 1.00 92.56 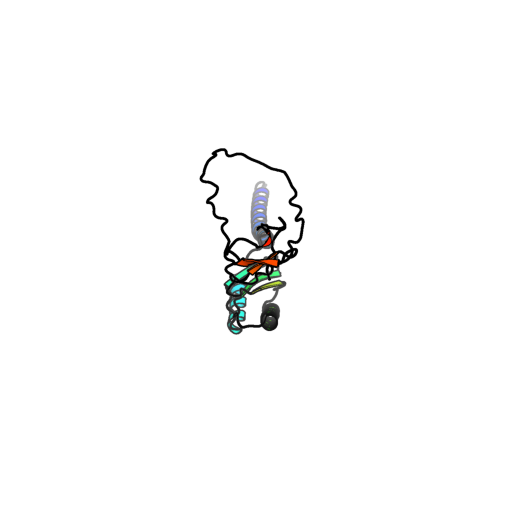107 SER A N 1
ATOM 846 C CA . SER A 1 107 ? 1.838 -0.216 4.678 1.00 92.56 107 SER A CA 1
ATOM 847 C C . SER A 1 107 ? 0.343 -0.489 4.745 1.00 92.56 107 SER A C 1
ATOM 849 O O . SER A 1 107 ? -0.349 -0.351 3.737 1.00 92.56 107 SER A O 1
ATOM 851 N N . ILE A 1 108 ? -0.152 -0.894 5.913 1.00 94.00 108 ILE A N 1
ATOM 852 C CA . ILE A 1 108 ? -1.568 -1.191 6.139 1.00 94.00 108 ILE A CA 1
ATOM 853 C C . ILE A 1 108 ? -2.101 -0.183 7.154 1.00 94.00 108 ILE A C 1
ATOM 855 O O . ILE A 1 108 ? -1.632 -0.122 8.287 1.00 94.00 108 ILE A O 1
ATOM 859 N N . GLN A 1 109 ? -3.079 0.611 6.736 1.00 91.12 109 GLN A N 1
ATOM 860 C CA . GLN A 1 109 ? -3.793 1.562 7.576 1.00 91.12 109 GLN A CA 1
ATOM 861 C C . GLN A 1 109 ? -5.185 1.018 7.878 1.00 91.12 109 GLN A C 1
ATOM 863 O O . GLN A 1 109 ? -5.957 0.714 6.970 1.00 91.12 109 GLN A O 1
ATOM 868 N N . ILE A 1 110 ? -5.515 0.898 9.161 1.00 88.88 110 ILE A N 1
ATOM 869 C CA . ILE A 1 110 ? -6.838 0.461 9.601 1.00 88.88 110 ILE A CA 1
ATOM 870 C C . ILE A 1 110 ? -7.718 1.701 9.731 1.00 88.88 110 ILE A C 1
ATOM 872 O O . ILE A 1 110 ? -7.462 2.566 10.568 1.00 88.88 110 ILE A O 1
ATOM 876 N N . LYS A 1 111 ? -8.769 1.788 8.914 1.00 84.19 111 LYS A N 1
ATOM 877 C CA . LYS A 1 111 ? -9.840 2.763 9.126 1.00 84.19 111 LYS A CA 1
ATOM 878 C C . LYS A 1 111 ? -10.857 2.155 10.085 1.00 84.19 111 LYS A C 1
ATOM 880 O O . LYS A 1 111 ? -11.656 1.311 9.685 1.00 84.19 111 LYS A O 1
ATOM 885 N N . SER A 1 112 ? -10.828 2.584 11.345 1.00 71.44 112 SER A N 1
ATOM 886 C CA . SER A 1 112 ? -11.952 2.376 12.257 1.00 71.44 112 SER A CA 1
ATOM 887 C C . SER A 1 112 ? -13.045 3.383 11.911 1.00 71.44 112 SER A C 1
ATOM 889 O O . SER A 1 112 ? -12.771 4.571 11.718 1.00 71.44 112 SER A O 1
ATOM 891 N N . HIS A 1 113 ? -14.289 2.924 11.810 1.00 56.84 113 HIS A N 1
ATOM 892 C CA . HIS A 1 113 ? -15.405 3.858 11.773 1.00 56.84 113 HIS A CA 1
ATOM 893 C C . HIS A 1 113 ? -15.479 4.597 13.113 1.00 56.84 113 HIS A C 1
ATOM 895 O O . HIS A 1 113 ? -15.323 3.979 14.161 1.00 56.84 113 HIS A O 1
ATOM 901 N N . GLU A 1 114 ? -15.701 5.909 13.015 1.00 52.84 114 GLU A N 1
ATOM 902 C CA . GLU A 1 114 ? -15.863 6.887 14.096 1.00 52.84 114 GLU A CA 1
ATOM 903 C C . GLU A 1 114 ? -14.579 7.365 14.782 1.00 52.84 114 GLU A C 1
ATOM 905 O O . GLU A 1 114 ? -14.215 6.927 15.864 1.00 52.84 114 GLU A O 1
ATOM 910 N N . VAL A 1 115 ? -13.979 8.409 14.205 1.00 47.47 115 VAL A N 1
ATOM 911 C CA . VAL A 1 115 ? -14.050 9.715 14.873 1.00 47.47 115 VAL A CA 1
ATOM 912 C C . VAL A 1 115 ? -14.322 10.760 13.789 1.00 47.47 115 VAL A C 1
ATOM 914 O O . VAL A 1 115 ? -13.398 11.275 13.160 1.00 47.47 115 VAL A O 1
ATOM 917 N N . GLU A 1 116 ? -15.594 11.090 13.547 1.00 43.12 116 GLU A N 1
ATOM 918 C CA . GLU A 1 116 ? -15.892 12.443 13.078 1.00 43.12 116 GLU A CA 1
ATOM 919 C C . GLU A 1 116 ? -15.483 13.359 14.229 1.00 43.12 116 GLU A C 1
ATOM 921 O O . GLU A 1 116 ? -16.229 13.570 15.185 1.00 43.12 116 GLU A O 1
ATOM 926 N N . THR A 1 117 ? -14.237 13.830 14.214 1.00 45.38 117 THR A N 1
ATOM 927 C CA . THR A 1 117 ? -13.840 14.895 15.120 1.00 45.38 117 THR A CA 1
ATOM 928 C C . THR A 1 117 ? -14.706 16.074 14.721 1.00 45.38 117 THR A C 1
ATOM 930 O O . THR A 1 117 ? -14.539 16.646 13.645 1.00 45.38 117 THR A O 1
ATOM 933 N N . GLY A 1 118 ? -15.706 16.384 15.547 1.00 44.44 118 GLY A N 1
ATOM 934 C CA . GLY A 1 118 ? -16.520 17.573 15.375 1.00 44.44 118 GLY A CA 1
ATOM 935 C C . GLY A 1 118 ? -15.574 18.761 15.288 1.00 44.44 118 GLY A C 1
ATOM 936 O O . GLY A 1 118 ? -15.032 19.208 16.298 1.00 44.44 118 GLY A O 1
ATOM 937 N N . PHE A 1 119 ? -15.308 19.230 14.069 1.00 45.38 119 PHE A N 1
ATOM 938 C CA . PHE A 1 119 ? -14.509 20.417 13.844 1.00 45.38 119 PHE A CA 1
ATOM 939 C C . PHE A 1 119 ? -15.284 21.563 14.482 1.00 45.38 119 PHE A C 1
ATOM 941 O O . PHE A 1 119 ? -16.302 22.016 13.954 1.00 45.38 119 PHE A O 1
ATOM 948 N N . TYR A 1 120 ? -14.812 22.021 15.641 1.00 54.56 120 TYR A N 1
ATOM 949 C CA . TYR A 1 120 ? -15.255 23.274 16.222 1.00 54.56 120 TYR A CA 1
ATOM 950 C C . TYR A 1 120 ? -14.895 24.372 15.223 1.00 54.56 120 TYR A C 1
ATOM 952 O O . TYR A 1 120 ? -13.746 24.803 15.139 1.00 54.56 120 TYR A O 1
ATOM 960 N N . LYS A 1 121 ? -15.869 24.805 14.418 1.00 49.03 121 LYS A N 1
ATOM 961 C CA . LYS A 1 121 ? -15.776 26.085 13.722 1.00 49.03 121 LYS A CA 1
ATOM 962 C C . LYS A 1 121 ? -15.806 27.139 14.827 1.00 49.03 121 LYS A C 1
ATOM 964 O O . LYS A 1 121 ? -16.868 27.291 15.436 1.00 49.03 121 LYS A O 1
ATOM 969 N N . PRO A 1 122 ? -14.705 27.860 15.127 1.00 46.59 122 PRO A N 1
ATOM 970 C CA . PRO A 1 122 ? -14.852 29.041 15.951 1.00 46.59 122 PRO A CA 1
ATOM 971 C C . PRO A 1 122 ? -15.840 29.924 15.208 1.00 46.59 122 PRO A C 1
ATOM 973 O O . PRO A 1 122 ? -15.677 30.183 14.014 1.00 46.59 122 PRO A O 1
ATOM 976 N N . VAL A 1 123 ? -16.916 30.268 15.906 1.00 53.09 123 VAL A N 1
ATOM 977 C CA . VAL A 1 123 ? -18.003 31.084 15.394 1.00 53.09 123 VAL A CA 1
ATOM 978 C C . VAL A 1 123 ? -17.371 32.259 14.662 1.00 53.09 123 VAL A C 1
ATOM 980 O O . VAL A 1 123 ? -16.779 33.152 15.269 1.00 53.09 123 VAL A O 1
ATOM 983 N N . SER A 1 124 ? -17.496 32.259 13.337 1.00 48.66 124 SER A N 1
ATOM 984 C CA . SER A 1 124 ? -17.158 33.366 12.448 1.00 48.66 124 SER A CA 1
ATOM 985 C C . SER A 1 124 ? -18.150 34.522 12.642 1.00 48.66 124 SER A C 1
ATOM 987 O O . SER A 1 124 ? -18.606 35.134 11.685 1.00 48.66 124 SER A O 1
ATOM 989 N N . GLY A 1 125 ? -18.538 34.782 13.891 1.00 43.03 125 GLY A N 1
ATOM 990 C CA . GLY A 1 125 ? -19.473 35.811 14.324 1.00 43.03 125 GLY A CA 1
ATOM 991 C C . GLY A 1 125 ? -18.774 37.060 14.856 1.00 43.03 125 GLY A C 1
ATOM 992 O O . GLY A 1 125 ? -19.449 38.035 15.160 1.00 43.03 125 GLY A O 1
ATOM 993 N N . PHE A 1 126 ? -17.437 37.073 14.930 1.00 37.94 126 PHE A N 1
ATOM 994 C CA . PHE A 1 126 ? -16.675 38.272 15.302 1.00 37.94 126 PHE A CA 1
ATOM 995 C C . PHE A 1 126 ? -16.187 39.111 14.107 1.00 37.94 126 PHE A C 1
ATOM 997 O O . PHE A 1 126 ? -15.703 40.217 14.315 1.00 37.94 126 PHE A O 1
ATOM 1004 N N . ILE A 1 127 ? -16.358 38.655 12.856 1.00 37.25 127 ILE A N 1
ATOM 1005 C CA . ILE A 1 127 ? -15.846 39.349 11.648 1.00 37.25 127 ILE A CA 1
ATOM 1006 C C . ILE A 1 127 ? -16.990 39.929 10.790 1.00 37.25 127 ILE A C 1
ATOM 1008 O O . ILE A 1 127 ? -16.931 39.975 9.567 1.00 37.25 127 ILE A O 1
ATOM 1012 N N . SER A 1 128 ? -18.080 40.394 11.405 1.00 39.53 128 SER A N 1
ATOM 1013 C CA . SER A 1 128 ? -19.066 41.234 10.687 1.00 39.53 128 SER A CA 1
ATOM 1014 C C . SER A 1 128 ? -19.490 42.488 11.439 1.00 39.53 128 SER A C 1
ATOM 1016 O O . SER A 1 128 ? -20.361 43.215 10.972 1.00 39.53 128 SER A O 1
ATOM 1018 N N . ARG A 1 129 ? -18.851 42.813 12.566 1.00 42.53 129 ARG A N 1
ATOM 1019 C CA . ARG A 1 129 ? -19.109 44.076 13.262 1.00 42.53 129 ARG A CA 1
ATOM 1020 C C . ARG A 1 129 ? -17.852 44.924 13.352 1.00 42.53 129 ARG A C 1
ATOM 1022 O O . ARG A 1 129 ? -17.248 45.072 14.401 1.00 42.53 129 ARG A O 1
ATOM 1029 N N . GLY A 1 130 ? -17.538 45.509 12.200 1.00 40.94 130 GLY A N 1
ATOM 1030 C CA . GLY A 1 130 ? -16.921 46.825 12.131 1.00 40.94 130 GLY A CA 1
ATOM 1031 C C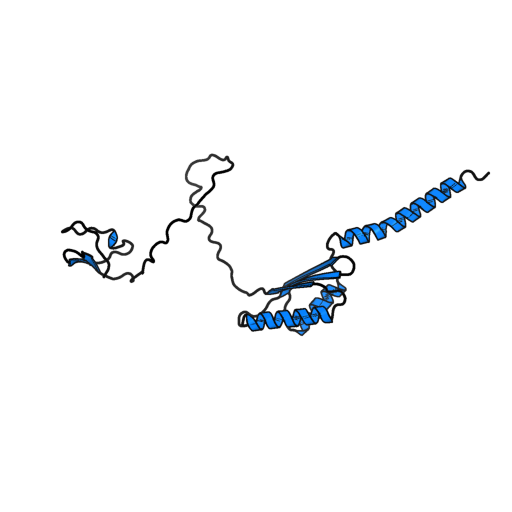 . GLY A 1 130 ? -15.409 46.825 12.242 1.00 40.94 130 GLY A C 1
ATOM 1032 O O . GLY A 1 130 ? -14.881 46.947 13.333 1.00 40.94 130 GLY A O 1
ATOM 1033 N N . LEU A 1 131 ? -14.738 46.745 11.096 1.00 40.91 131 LEU A N 1
ATOM 1034 C CA . LEU A 1 131 ? -13.598 47.586 10.707 1.00 40.91 131 LEU A CA 1
ATOM 1035 C C . LEU A 1 131 ? -12.964 46.917 9.494 1.00 40.91 131 LEU A C 1
ATOM 1037 O O . LEU A 1 131 ? -12.152 46.001 9.600 1.00 40.91 131 LEU A O 1
ATOM 1041 N N . GLY A 1 132 ? -13.416 47.341 8.314 1.00 46.12 132 GLY A N 1
ATOM 1042 C CA . GLY A 1 132 ? -12.739 46.997 7.079 1.00 46.12 132 GLY A CA 1
ATOM 1043 C C . GLY A 1 132 ? -11.334 47.568 7.138 1.00 46.12 132 GLY A C 1
ATOM 1044 O O . GLY A 1 132 ? -11.200 48.766 7.326 1.00 46.12 132 GLY A O 1
ATOM 1045 N N . LEU A 1 133 ? -10.328 46.707 7.025 1.00 36.41 133 LEU A N 1
ATOM 1046 C CA . LEU A 1 133 ? -8.981 47.005 6.549 1.00 36.41 133 LEU A CA 1
ATOM 1047 C C . LEU A 1 133 ? -8.240 45.668 6.470 1.00 36.41 133 LEU A C 1
ATOM 1049 O O . LEU A 1 133 ? -7.890 45.054 7.474 1.00 36.41 133 LEU A O 1
ATOM 1053 N N . GLY A 1 134 ? -8.063 45.189 5.240 1.00 45.75 134 GLY A N 1
ATOM 1054 C CA . GLY A 1 134 ? -7.092 44.146 4.946 1.00 45.75 134 GLY A CA 1
ATOM 1055 C C . GLY A 1 134 ? -5.654 44.656 5.096 1.00 45.75 134 GLY A C 1
ATOM 1056 O O . GLY A 1 134 ? -5.424 45.855 5.245 1.00 45.75 134 GLY A O 1
ATOM 1057 N N . LYS A 1 135 ? -4.706 43.719 4.930 1.00 37.94 135 LYS A N 1
ATOM 1058 C CA . LYS A 1 135 ? -3.241 43.820 5.131 1.00 37.94 135 LYS A CA 1
ATOM 1059 C C . LYS A 1 135 ? -2.840 43.717 6.609 1.00 37.94 135 LYS A C 1
ATOM 1061 O O . LYS A 1 135 ? -3.390 44.402 7.446 1.00 37.94 135 LYS A O 1
ATOM 1066 N N . GLY A 1 136 ? -1.869 42.915 7.020 1.00 35.28 136 GLY A N 1
ATOM 1067 C CA . GLY A 1 136 ? -0.922 42.076 6.307 1.00 35.28 136 GLY A CA 1
ATOM 1068 C C . GLY A 1 136 ? -0.006 41.387 7.323 1.00 35.28 136 GLY A C 1
ATOM 1069 O O . GLY A 1 136 ? 0.087 41.805 8.469 1.00 35.28 136 GLY A O 1
ATOM 1070 N N . PHE A 1 137 ? 0.660 40.333 6.857 1.00 30.12 137 PHE A N 1
ATOM 1071 C CA . PHE A 1 137 ? 2.084 40.096 7.091 1.00 30.12 137 PHE A CA 1
ATOM 1072 C C . PHE A 1 137 ? 2.626 40.161 8.536 1.00 30.12 137 PHE A C 1
ATOM 1074 O O . PHE A 1 137 ? 3.047 41.203 9.014 1.00 30.12 137 PHE A O 1
ATOM 1081 N N . GLY A 1 138 ? 2.808 38.971 9.120 1.00 42.41 138 GLY A N 1
ATOM 1082 C CA . GLY A 1 138 ? 4.137 38.533 9.556 1.00 42.41 138 GLY A CA 1
ATOM 1083 C C . GLY A 1 138 ? 4.669 39.008 10.914 1.00 42.41 138 GLY A C 1
ATOM 1084 O O . GLY A 1 138 ? 4.910 40.181 11.141 1.00 42.41 138 GLY A O 1
ATOM 1085 N N . TRP A 1 139 ? 5.042 38.008 11.720 1.00 39.59 139 TRP A N 1
ATOM 1086 C CA . TRP A 1 139 ? 6.061 38.057 12.775 1.00 39.59 139 TRP A CA 1
ATOM 1087 C C . TRP A 1 139 ? 5.726 38.837 14.053 1.00 39.59 139 TRP A C 1
ATOM 1089 O O . TRP A 1 139 ? 6.245 39.918 14.283 1.00 39.59 139 TRP A O 1
ATOM 1099 N N . GLN A 1 140 ? 5.077 38.159 15.006 1.00 43.22 140 GLN A N 1
ATOM 1100 C CA . GLN A 1 140 ? 5.637 38.101 16.360 1.00 43.22 140 GLN A CA 1
ATOM 1101 C C . GLN A 1 140 ? 5.208 36.832 17.103 1.00 43.22 140 GLN A C 1
ATOM 1103 O O . GLN A 1 140 ? 4.041 36.543 17.345 1.00 43.22 140 GLN A O 1
ATOM 1108 N N . ARG A 1 141 ? 6.242 36.041 17.393 1.00 43.44 141 ARG A N 1
ATOM 1109 C CA . ARG A 1 141 ? 6.258 34.783 18.131 1.00 43.44 141 ARG A CA 1
ATOM 1110 C C . ARG A 1 141 ? 5.733 34.947 19.565 1.00 43.44 141 ARG A C 1
ATOM 1112 O O . ARG A 1 141 ? 5.896 36.002 20.168 1.00 43.44 141 ARG A O 1
ATOM 1119 N N . LYS A 1 142 ? 5.416 33.778 20.146 1.00 43.97 142 LYS A N 1
ATOM 1120 C CA . LYS A 1 142 ? 5.692 33.382 21.545 1.00 43.97 142 LYS A CA 1
ATOM 1121 C C . LYS A 1 142 ? 4.502 33.450 22.514 1.00 43.97 142 LYS A C 1
ATOM 1123 O O . LYS A 1 142 ? 4.540 34.149 23.519 1.00 43.97 142 LYS A O 1
ATOM 1128 N N . GLY A 1 143 ? 3.505 32.594 22.284 1.00 41.53 143 GLY A N 1
ATOM 1129 C CA . GLY A 1 143 ? 2.616 32.133 23.352 1.00 41.53 143 GLY A CA 1
ATOM 1130 C C . GLY A 1 143 ? 3.346 31.131 24.250 1.00 41.53 143 GLY A C 1
ATOM 1131 O O . GLY A 1 143 ? 3.360 29.938 23.965 1.00 41.53 143 GLY A O 1
ATOM 1132 N N . ARG A 1 144 ? 3.993 31.625 25.313 1.00 46.16 144 ARG A N 1
ATOM 1133 C CA . ARG A 1 144 ? 4.318 30.816 26.495 1.00 46.16 144 ARG A CA 1
ATOM 1134 C C . ARG A 1 144 ? 2.985 30.402 27.116 1.00 46.16 144 ARG A C 1
ATOM 1136 O O . ARG A 1 144 ? 2.306 31.257 27.674 1.00 46.16 144 ARG A O 1
ATOM 1143 N N . PHE A 1 145 ? 2.628 29.124 27.038 1.00 37.06 145 PHE A N 1
ATOM 1144 C CA . PHE A 1 145 ? 1.673 28.565 27.991 1.00 37.06 145 PHE A CA 1
ATOM 1145 C C . PHE A 1 145 ? 2.291 28.747 29.380 1.00 37.06 145 PHE A C 1
ATOM 1147 O O . PHE A 1 145 ? 3.373 28.220 29.650 1.00 37.06 145 PHE A O 1
ATOM 1154 N N . LYS A 1 146 ? 1.659 29.569 30.216 1.00 48.75 146 LYS A N 1
ATOM 1155 C CA . LYS A 1 146 ? 1.985 29.671 31.629 1.00 48.75 146 LYS A CA 1
ATOM 1156 C C . LYS A 1 146 ? 0.711 29.461 32.433 1.00 48.75 146 LYS A C 1
ATOM 1158 O O . LYS A 1 146 ? -0.293 30.122 32.185 1.00 48.75 146 LYS A O 1
ATOM 1163 N N . ASP A 1 147 ? 0.877 28.550 33.378 1.00 40.03 147 ASP A N 1
ATOM 1164 C CA . ASP A 1 147 ? 0.110 28.311 34.590 1.00 40.03 147 ASP A CA 1
ATOM 1165 C C . ASP A 1 147 ? -1.074 27.336 34.465 1.00 40.03 147 ASP A C 1
ATOM 1167 O O . ASP A 1 147 ? -2.100 27.580 33.831 1.00 40.03 147 ASP A O 1
ATOM 1171 N N . GLU A 1 148 ? -0.867 26.176 35.098 1.00 45.91 148 GLU A N 1
ATOM 1172 C CA . GLU A 1 148 ? -1.876 25.178 35.428 1.00 45.91 148 GLU A CA 1
ATOM 1173 C C . GLU A 1 148 ? -2.981 25.854 36.249 1.00 45.91 148 GLU A C 1
ATOM 1175 O O . GLU A 1 148 ? -2.756 26.315 37.369 1.00 45.91 148 GLU A O 1
ATOM 1180 N N . LEU A 1 149 ? -4.189 25.937 35.692 1.00 47.16 149 LEU A N 1
ATOM 1181 C CA . LEU A 1 149 ? -5.359 26.338 36.465 1.00 47.16 149 LEU A CA 1
ATOM 1182 C C . LEU A 1 149 ? -5.679 25.218 37.470 1.00 47.16 149 LEU A C 1
ATOM 1184 O O . LEU A 1 149 ? -5.814 24.062 37.053 1.00 47.16 149 LEU A O 1
ATOM 1188 N N . PRO A 1 150 ? -5.833 25.518 38.774 1.00 48.38 150 PRO A N 1
ATOM 1189 C CA . PRO A 1 150 ? -6.286 24.523 39.731 1.00 48.38 150 PRO A CA 1
ATOM 1190 C C . PRO A 1 150 ? -7.673 24.031 39.310 1.00 48.38 150 PRO A C 1
ATOM 1192 O O . PRO A 1 150 ? -8.558 24.824 38.980 1.00 48.38 150 PRO A O 1
ATOM 1195 N N . LYS A 1 151 ? -7.835 22.705 39.277 1.00 46.03 151 LYS A N 1
ATOM 1196 C CA . LYS A 1 151 ? -9.071 22.017 38.888 1.00 46.03 151 LYS A CA 1
ATOM 1197 C C . LYS A 1 151 ? -10.256 22.608 39.655 1.00 46.03 151 LYS A C 1
ATOM 1199 O O . LYS A 1 151 ? -10.356 22.448 40.867 1.00 46.03 151 LYS A O 1
ATOM 1204 N N . ALA A 1 152 ? -11.161 23.276 38.946 1.00 52.38 152 ALA A N 1
ATOM 1205 C CA . ALA A 1 152 ? -12.433 23.691 39.512 1.00 52.38 152 ALA A CA 1
ATOM 1206 C C . ALA A 1 152 ? -13.305 22.441 39.720 1.00 52.38 152 ALA A C 1
ATOM 1208 O O . ALA A 1 152 ? -13.832 21.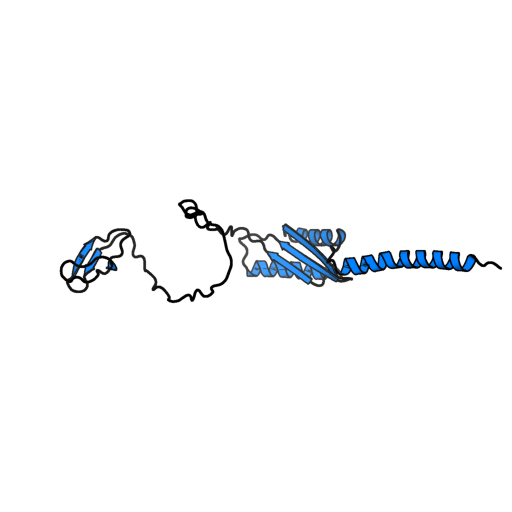873 38.765 1.00 52.38 152 ALA A O 1
ATOM 1209 N N . GLU A 1 153 ? -13.432 21.987 40.965 1.00 56.84 153 GLU A N 1
ATOM 1210 C CA . GLU A 1 153 ? -14.363 20.921 41.336 1.00 56.84 153 GLU A CA 1
ATOM 1211 C C . GLU A 1 153 ? -15.803 21.454 41.284 1.00 56.84 153 GLU A C 1
ATOM 1213 O O . GLU A 1 153 ? -16.239 22.236 42.132 1.00 56.84 153 GLU A O 1
ATOM 1218 N N . GLY A 1 154 ? -16.564 21.057 40.263 1.00 56.94 154 GLY A N 1
ATOM 1219 C CA . GLY A 1 154 ? -17.970 21.435 40.129 1.00 56.94 154 GLY A CA 1
ATOM 1220 C C . GLY A 1 154 ? -18.867 20.658 41.099 1.00 56.94 154 GLY A C 1
ATOM 1221 O O . GLY A 1 154 ? -19.331 19.575 40.760 1.00 56.94 154 GLY A O 1
ATOM 1222 N N . ARG A 1 155 ? -19.169 21.216 42.281 1.00 65.44 155 ARG A N 1
ATOM 1223 C CA . ARG A 1 155 ? -20.062 20.610 43.302 1.00 65.44 155 ARG A CA 1
ATOM 1224 C C . ARG A 1 155 ? -21.571 20.801 43.032 1.00 65.44 155 ARG A C 1
ATOM 1226 O O . ARG A 1 155 ? -22.350 21.000 43.958 1.00 65.44 155 ARG A O 1
ATOM 1233 N N . GLY A 1 156 ? -21.995 20.749 41.768 1.00 67.81 156 GLY A N 1
ATOM 1234 C CA . GLY A 1 156 ? -23.411 20.835 41.377 1.00 67.81 156 GLY A CA 1
ATOM 1235 C C . GLY A 1 156 ? -24.047 22.237 41.474 1.00 67.81 156 GLY A C 1
ATOM 1236 O O . GLY A 1 156 ? -23.388 23.210 41.842 1.00 67.81 156 GLY A O 1
ATOM 1237 N N . PRO A 1 157 ? -25.325 22.386 41.084 1.00 65.81 157 PRO A N 1
ATOM 1238 C CA . PRO A 1 157 ? -26.014 23.681 41.026 1.00 65.81 157 PRO A CA 1
ATOM 1239 C C . PRO A 1 157 ? -26.524 24.187 42.383 1.00 65.81 157 PRO A C 1
ATOM 1241 O O . PRO A 1 157 ? -26.711 25.393 42.527 1.00 65.81 157 PRO A O 1
ATOM 1244 N N . ASP A 1 158 ? -26.706 23.295 43.355 1.00 73.44 158 ASP A N 1
ATOM 1245 C CA . ASP A 1 158 ? -27.287 23.601 44.663 1.00 73.44 158 ASP A CA 1
ATOM 1246 C C . ASP A 1 158 ? -26.212 23.580 45.764 1.00 73.44 158 ASP A C 1
ATOM 1248 O O . ASP A 1 158 ? -25.248 22.810 45.700 1.00 73.44 158 ASP A O 1
ATOM 1252 N N . GLY A 1 159 ? -26.335 24.476 46.746 1.00 81.50 159 GLY A N 1
ATOM 1253 C CA . GLY A 1 159 ? -25.388 24.632 47.854 1.00 81.50 159 GLY A CA 1
ATOM 1254 C C . GLY A 1 159 ? -25.470 26.007 48.521 1.00 81.50 159 GLY A C 1
ATOM 1255 O O . GLY A 1 159 ? -26.156 26.910 48.036 1.00 81.50 159 GLY A O 1
ATOM 1256 N N . GLU A 1 160 ? -24.744 26.182 49.622 1.00 89.50 160 GLU A N 1
ATOM 1257 C CA . GLU A 1 160 ? -24.644 27.454 50.346 1.00 89.50 160 GLU A CA 1
ATOM 1258 C C . GLU A 1 160 ? -23.211 27.996 50.279 1.00 89.50 160 GLU A C 1
ATOM 1260 O O . GLU A 1 160 ? -22.231 27.259 50.420 1.00 89.50 160 GLU A O 1
ATOM 1265 N N . CYS A 1 161 ? -23.081 29.303 50.060 1.00 89.25 161 CYS A N 1
ATOM 1266 C CA . CYS A 1 161 ? -21.818 30.014 50.192 1.00 89.25 161 CYS A CA 1
ATOM 1267 C C . CYS A 1 161 ? -21.681 30.505 51.639 1.00 89.25 161 CYS A C 1
ATOM 1269 O O . CYS A 1 161 ? -22.567 31.202 52.139 1.00 89.25 161 CYS A O 1
ATOM 1271 N N . ILE A 1 162 ? -20.574 30.175 52.304 1.00 92.44 162 ILE A N 1
ATOM 1272 C CA . ILE A 1 162 ? -20.332 30.486 53.718 1.00 92.44 162 ILE A CA 1
ATOM 1273 C C . ILE A 1 162 ? -19.082 31.352 53.862 1.00 92.44 162 ILE A C 1
ATOM 1275 O O . ILE A 1 162 ? -18.075 31.145 53.190 1.00 92.44 162 ILE A O 1
ATOM 1279 N N . CYS A 1 163 ? -19.138 32.342 54.749 1.00 92.25 163 CYS A N 1
ATOM 1280 C CA . CYS A 1 163 ? -17.985 33.159 55.108 1.00 92.25 163 CYS A CA 1
ATOM 1281 C C . CYS A 1 163 ? -17.082 32.408 56.103 1.00 92.25 163 CYS A C 1
ATOM 1283 O O . CYS A 1 163 ? -17.556 32.104 57.202 1.00 92.25 163 CYS A O 1
ATOM 1285 N N . PRO A 1 164 ? -15.791 32.176 55.802 1.00 90.62 164 PRO A N 1
ATOM 1286 C CA . PRO A 1 164 ? -14.911 31.403 56.683 1.00 90.62 164 PRO A CA 1
ATOM 1287 C C . PRO A 1 164 ? -14.591 32.118 58.007 1.00 90.62 164 PRO A C 1
ATOM 1289 O O . PRO A 1 164 ? -14.265 31.468 58.993 1.00 90.62 164 PRO A O 1
ATOM 1292 N N . GLN A 1 165 ? -14.720 33.449 58.063 1.00 88.88 165 GLN A N 1
ATOM 1293 C CA . GLN A 1 165 ? -14.370 34.230 59.255 1.00 88.88 165 GLN A CA 1
ATOM 1294 C C . GLN A 1 165 ? -15.539 34.442 60.229 1.00 88.88 165 GLN A C 1
ATOM 1296 O O . GLN A 1 165 ? -15.321 34.480 61.435 1.00 88.88 165 GLN A O 1
ATOM 1301 N N . CYS A 1 166 ? -16.773 34.613 59.738 1.00 90.00 166 CYS A N 1
ATOM 1302 C CA . CYS A 1 166 ? -17.932 34.917 60.598 1.00 90.00 166 CYS A CA 1
ATOM 1303 C C . CYS A 1 166 ? -19.132 33.979 60.425 1.00 90.00 166 CYS A C 1
ATOM 1305 O O . CYS A 1 166 ? -20.158 34.194 61.068 1.00 90.00 166 CYS A O 1
ATOM 1307 N N . GLY A 1 167 ? -19.043 32.979 59.544 1.00 86.88 167 GLY A N 1
ATOM 1308 C CA . GLY A 1 167 ? -20.095 31.977 59.352 1.00 86.88 167 GLY A CA 1
ATOM 1309 C C . GLY A 1 167 ? -21.365 32.478 58.657 1.00 86.88 167 GLY A C 1
ATOM 1310 O O . GLY A 1 167 ? -22.365 31.772 58.656 1.00 86.88 167 GLY A O 1
ATOM 1311 N N . TYR A 1 168 ? -21.362 33.682 58.071 1.00 91.00 168 TYR A N 1
ATOM 1312 C CA . TYR A 1 168 ? -22.496 34.191 57.288 1.00 91.00 168 TYR A CA 1
ATOM 1313 C C . TYR A 1 168 ? -22.778 33.295 56.074 1.00 91.00 168 TYR A C 1
ATOM 1315 O O . TYR A 1 168 ? -21.855 33.046 55.297 1.00 91.00 168 TYR A O 1
ATOM 1323 N N . THR A 1 169 ? -24.030 32.858 55.905 1.00 89.12 169 THR A N 1
ATOM 1324 C CA . THR A 1 169 ? -24.463 31.957 54.828 1.00 89.12 169 THR A CA 1
ATOM 1325 C C . THR A 1 169 ? -25.424 32.643 53.855 1.00 89.12 169 THR A C 1
ATOM 1327 O O . THR A 1 169 ? -26.270 33.449 54.247 1.00 89.12 169 THR A O 1
ATOM 1330 N N . ILE A 1 170 ? -25.279 32.337 52.566 1.00 89.50 170 ILE A N 1
ATOM 1331 C CA . ILE A 1 170 ? -26.171 32.784 51.489 1.00 89.50 170 ILE A CA 1
ATOM 1332 C C . ILE A 1 170 ? -26.358 31.634 50.486 1.00 89.50 170 ILE A C 1
ATOM 1334 O O . ILE A 1 170 ? -25.393 30.910 50.220 1.00 89.50 170 ILE A O 1
ATOM 1338 N N . PRO A 1 171 ? -27.557 31.432 49.910 1.00 89.94 171 PRO A N 1
ATOM 1339 C CA . PRO A 1 171 ? -27.745 30.435 48.861 1.00 89.94 171 PRO A CA 1
ATOM 1340 C C . PRO A 1 171 ? -26.842 30.721 47.655 1.00 89.94 171 PRO A C 1
ATOM 1342 O O . PRO A 1 171 ? -26.709 31.866 47.214 1.00 89.94 171 PRO A O 1
ATOM 1345 N N . HIS A 1 172 ? -26.222 29.673 47.113 1.00 86.12 172 HIS A N 1
ATOM 1346 C CA . HIS A 1 172 ? -25.387 29.782 45.923 1.00 86.12 172 HIS A CA 1
ATOM 1347 C C . HIS A 1 172 ? -26.226 30.164 44.693 1.00 86.12 172 HIS A C 1
ATOM 1349 O O . HIS A 1 172 ? -27.283 29.587 44.441 1.00 86.12 172 HIS A O 1
ATOM 1355 N N . GLN A 1 173 ? -25.740 31.119 43.896 1.00 81.56 173 GLN A N 1
ATOM 1356 C CA . GLN A 1 173 ? -26.387 31.530 42.650 1.00 81.56 173 GLN A CA 1
ATOM 1357 C C . GLN A 1 173 ? -25.715 30.858 41.449 1.00 81.56 173 GLN A C 1
ATOM 1359 O O . GLN A 1 173 ? -24.495 30.919 41.289 1.00 81.56 173 GLN A O 1
ATOM 1364 N N . LYS A 1 174 ? -26.515 30.236 40.574 1.00 81.81 174 LYS A N 1
ATOM 1365 C CA . LYS A 1 174 ? -26.010 29.548 39.376 1.00 81.81 174 LYS A CA 1
ATOM 1366 C C . LYS A 1 174 ? -25.224 30.519 38.489 1.00 81.81 174 LYS A C 1
ATOM 1368 O O . LYS A 1 174 ? -25.714 31.592 38.152 1.00 81.81 174 LYS A O 1
ATOM 1373 N N . GLY A 1 175 ? -24.019 30.115 38.092 1.00 79.75 175 GLY A N 1
ATOM 1374 C CA . GLY A 1 175 ? -23.145 30.900 37.213 1.00 79.75 175 GLY A CA 1
ATOM 1375 C C . GLY A 1 175 ? -22.258 31.930 37.922 1.00 79.75 175 GLY A C 1
ATOM 1376 O O . GLY A 1 175 ? -21.405 32.517 37.263 1.00 79.75 175 GLY A O 1
ATOM 1377 N N . VAL A 1 176 ? -22.392 32.115 39.242 1.00 82.81 176 VAL A N 1
ATOM 1378 C CA . VAL A 1 176 ? -21.526 33.006 40.031 1.00 82.81 176 VAL A CA 1
ATOM 1379 C C . VAL A 1 176 ? -20.774 32.185 41.082 1.00 82.81 176 VAL A C 1
ATOM 1381 O O . VAL A 1 176 ? -21.402 31.656 41.998 1.00 82.81 176 VAL A O 1
ATOM 1384 N N . PRO A 1 177 ? -19.437 32.046 41.002 1.00 84.50 177 PRO A N 1
ATOM 1385 C CA . PRO A 1 177 ? -18.692 31.307 42.014 1.00 84.50 177 PRO A CA 1
ATOM 1386 C C . PRO A 1 177 ? -18.746 32.043 43.362 1.00 84.50 177 PRO A C 1
ATOM 1388 O O . PRO A 1 177 ? -18.653 33.270 43.414 1.00 84.50 177 PRO A O 1
ATOM 1391 N N . CYS A 1 178 ? -18.868 31.294 44.468 1.00 86.50 178 CYS A N 1
ATOM 1392 C CA . CYS A 1 178 ? -18.948 31.872 45.819 1.00 86.50 178 CYS A CA 1
ATOM 1393 C C . CYS A 1 178 ? -17.773 32.820 46.116 1.00 86.50 178 CYS A C 1
ATOM 1395 O O . CYS A 1 178 ? -17.963 33.843 46.767 1.00 86.50 178 CYS A O 1
ATOM 1397 N N . SER A 1 179 ? -16.594 32.530 45.556 1.00 88.50 179 SER A N 1
ATOM 1398 C CA . SER A 1 179 ? -15.378 33.330 45.718 1.00 88.50 179 SER A CA 1
ATOM 1399 C C . SER A 1 179 ? -15.467 34.743 45.134 1.00 88.50 179 SER A C 1
ATOM 1401 O O . SER A 1 179 ? -14.652 35.590 45.490 1.00 88.50 179 SER A O 1
ATOM 1403 N N . THR A 1 180 ? -16.431 35.029 44.253 1.00 87.31 180 THR A N 1
ATOM 1404 C CA . THR A 1 180 ? -16.675 36.384 43.728 1.00 87.31 180 THR A CA 1
ATOM 1405 C C . THR A 1 180 ? -17.580 37.210 44.648 1.00 87.31 180 THR A C 1
ATOM 1407 O O . THR A 1 180 ? -17.555 38.439 44.590 1.00 87.31 180 THR A O 1
ATOM 1410 N N . LEU A 1 181 ? -18.359 36.568 45.525 1.00 86.38 181 LEU A N 1
ATOM 1411 C CA . LEU A 1 181 ? -19.233 37.251 46.478 1.00 86.38 181 LEU A CA 1
ATOM 1412 C C . LEU A 1 181 ? -18.453 37.657 47.731 1.00 86.38 181 LEU A C 1
ATOM 1414 O O . LEU A 1 181 ? -17.696 36.863 48.290 1.00 86.38 181 LEU A O 1
ATOM 1418 N N . ARG A 1 182 ? -18.681 38.886 48.207 1.00 89.62 182 ARG A N 1
ATOM 1419 C CA . ARG A 1 182 ? -18.081 39.401 49.445 1.00 89.62 182 ARG A CA 1
ATOM 1420 C C . ARG A 1 182 ? -19.064 39.356 50.604 1.00 89.62 182 ARG A C 1
ATOM 1422 O O . ARG A 1 182 ? -20.231 39.716 50.466 1.00 89.62 182 ARG A O 1
ATOM 1429 N N . CYS A 1 183 ? -18.570 38.958 51.770 1.00 89.56 183 CYS A N 1
ATOM 1430 C CA . CYS A 1 183 ? -19.341 38.964 53.003 1.00 89.56 183 CYS A CA 1
ATOM 1431 C C . CYS A 1 183 ? -19.658 40.409 53.446 1.00 89.56 183 CYS A C 1
ATOM 1433 O O . CYS A 1 183 ? -18.724 41.194 53.612 1.00 89.56 183 CYS A O 1
ATOM 1435 N N . PRO A 1 184 ? -20.922 40.758 53.754 1.00 90.56 184 PRO A N 1
ATOM 1436 C CA . PRO A 1 184 ? -21.284 42.106 54.206 1.00 90.56 184 PRO A CA 1
ATOM 1437 C C . PRO A 1 184 ? -20.750 42.453 55.606 1.00 90.56 184 PRO A C 1
ATOM 1439 O O . PRO A 1 184 ? -20.710 43.623 55.967 1.00 90.56 184 PRO A O 1
ATOM 1442 N N . LYS A 1 185 ? -20.340 41.452 56.404 1.00 89.81 185 LYS A N 1
ATOM 1443 C CA . LYS A 1 185 ? -19.813 41.653 57.766 1.00 89.81 185 LYS A CA 1
ATOM 1444 C C . LYS A 1 185 ? -18.291 41.808 57.809 1.00 89.81 185 LYS A C 1
ATOM 1446 O O . LYS A 1 185 ? -17.789 42.668 58.519 1.00 89.81 185 LYS A O 1
ATOM 1451 N N . CYS A 1 186 ? -17.562 40.966 57.073 1.00 89.12 186 CYS A N 1
ATOM 1452 C CA . CYS A 1 186 ? -16.093 40.883 57.146 1.00 89.12 186 CYS A CA 1
ATOM 1453 C C . CYS A 1 186 ? -15.384 41.331 55.861 1.00 89.12 186 CYS A C 1
ATOM 1455 O O . CYS A 1 186 ? -14.163 41.406 55.844 1.00 89.12 186 CYS A O 1
ATOM 1457 N N . ASN A 1 187 ? -16.132 41.604 54.785 1.00 86.94 187 ASN A N 1
ATOM 1458 C CA . ASN A 1 187 ? -15.619 42.011 53.472 1.00 86.94 187 ASN A CA 1
ATOM 1459 C C . ASN A 1 187 ? -14.593 41.044 52.841 1.00 86.94 187 ASN A C 1
ATOM 1461 O O . ASN A 1 187 ? -13.790 41.443 52.000 1.00 86.94 187 ASN A O 1
ATOM 1465 N N . ILE A 1 188 ? -14.635 39.766 53.226 1.00 89.06 188 ILE A N 1
ATOM 1466 C CA . ILE A 1 188 ? -13.852 38.682 52.621 1.00 89.06 188 ILE A CA 1
ATOM 1467 C C . ILE A 1 188 ? -14.709 37.847 51.667 1.00 89.06 188 ILE A C 1
ATOM 1469 O O . ILE A 1 188 ? -15.942 37.881 51.743 1.00 89.06 188 ILE A O 1
ATOM 1473 N N . ASN A 1 189 ? -14.058 37.098 50.779 1.00 90.81 189 ASN A N 1
ATOM 1474 C CA . ASN A 1 189 ? -14.733 36.247 49.801 1.00 90.81 189 ASN A CA 1
ATOM 1475 C C . ASN A 1 189 ? -15.395 35.035 50.476 1.00 90.81 189 ASN A C 1
ATOM 1477 O O . ASN A 1 189 ? -14.862 34.488 51.442 1.00 90.81 189 ASN A O 1
ATOM 1481 N N . LEU A 1 190 ? -16.563 34.633 49.973 1.00 90.06 190 LEU A N 1
ATOM 1482 C CA . LEU A 1 190 ? -17.277 33.454 50.466 1.00 90.06 190 LEU A CA 1
ATOM 1483 C C . LEU A 1 190 ? -16.716 32.167 49.848 1.00 90.06 190 LEU A C 1
ATOM 1485 O O . LEU A 1 190 ? -16.242 32.152 48.712 1.00 90.06 190 LEU A O 1
ATOM 1489 N N . GLU A 1 191 ? -16.841 31.061 50.573 1.00 90.00 191 GLU A N 1
ATOM 1490 C CA . GLU A 1 191 ? -16.419 29.734 50.125 1.00 90.00 191 GLU A CA 1
ATOM 1491 C C . GLU A 1 191 ? -17.620 28.802 49.969 1.00 90.00 191 GLU A C 1
ATOM 1493 O O . GLU A 1 191 ? -18.650 28.968 50.624 1.00 90.00 191 GLU A O 1
ATOM 1498 N N . ARG A 1 192 ? -17.509 27.827 49.062 1.00 84.25 192 ARG A N 1
ATOM 1499 C CA . ARG A 1 192 ? -18.564 26.836 48.842 1.00 84.25 192 ARG A CA 1
ATOM 1500 C C . ARG A 1 192 ? -18.432 25.710 49.865 1.00 84.25 192 ARG A C 1
ATOM 1502 O O . ARG A 1 192 ? -17.388 25.054 49.892 1.00 84.25 192 ARG A O 1
ATOM 1509 N N . LYS A 1 193 ? -19.486 25.469 50.649 1.00 79.19 193 LYS A N 1
ATOM 1510 C CA . LYS A 1 193 ? -19.584 24.263 51.479 1.00 79.19 193 LYS A CA 1
ATOM 1511 C C . LYS A 1 193 ? -20.120 23.104 50.644 1.00 79.19 193 LYS A C 1
ATOM 1513 O O . LYS A 1 193 ? -21.137 23.307 49.947 1.00 79.19 193 LYS A O 1
#

Radius of gyration: 35.86 Å; chains: 1; bounding box: 60×62×116 Å